Protein AF-A0A3C2E6N5-F1 (afdb_monomer_lite)

Sequence (253 aa):
MFVRVLSGGFGLIVLFFLAFVANAQETATSGSEIRTLSDLDPSANSRLISAGSSSQILDFRLPPNISAQSARLALAVRGTAASQGELSVTVNGQPAGQIIVRATENSVIDIPGDMLQSGANTVSLTANAADGDWLVDGRRSRLQVNFIRARRPATLGEVEEALAADFGAIRRVAIEDTRGPRAVEALAAQAIALRAGRVPLFTHDRSGADLYLVFESGGDLGLTGPEVVLDVTDGVGIHVRGRNATETEAAAR

Structure (mmCIF, N/CA/C/O backbone):
data_AF-A0A3C2E6N5-F1
#
_entry.id   AF-A0A3C2E6N5-F1
#
loop_
_atom_site.group_PDB
_atom_site.id
_atom_site.type_symbol
_atom_site.label_atom_id
_atom_site.label_alt_id
_atom_site.label_comp_id
_atom_site.label_asym_id
_atom_site.label_entity_id
_atom_site.label_seq_id
_atom_site.pdbx_PDB_ins_code
_atom_site.Cartn_x
_atom_site.Cartn_y
_atom_site.Cartn_z
_atom_site.occupancy
_atom_site.B_iso_or_equiv
_atom_site.auth_seq_id
_atom_site.auth_comp_id
_atom_site.auth_asym_id
_atom_site.auth_atom_id
_atom_site.pdbx_PDB_model_num
ATOM 1 N N . MET A 1 1 ? -3.883 40.649 -87.273 1.00 35.78 1 MET A N 1
ATOM 2 C CA . MET A 1 1 ? -2.816 39.744 -87.748 1.00 35.78 1 MET A CA 1
ATOM 3 C C . MET A 1 1 ? -2.142 39.163 -86.508 1.00 35.78 1 MET A C 1
ATOM 5 O O . MET A 1 1 ? -1.604 39.954 -85.753 1.00 35.78 1 MET A O 1
ATOM 9 N N . PHE A 1 2 ? -2.271 37.838 -86.304 1.00 30.31 2 PHE A N 1
ATOM 10 C CA . PHE A 1 2 ? -1.798 36.988 -85.176 1.00 30.31 2 PHE A CA 1
ATOM 11 C C . PHE A 1 2 ? -2.339 37.326 -83.762 1.00 30.31 2 PHE A C 1
ATOM 13 O O . PHE A 1 2 ? -2.546 38.489 -83.462 1.00 30.31 2 PHE A O 1
ATOM 20 N N . VAL A 1 3 ? -2.597 36.429 -82.799 1.00 28.67 3 VAL A N 1
ATOM 21 C CA . VAL A 1 3 ? -2.828 34.969 -82.667 1.00 28.67 3 VAL A CA 1
ATOM 22 C C . VAL A 1 3 ? -3.450 34.782 -81.259 1.00 28.67 3 VAL A C 1
ATOM 24 O O . VAL A 1 3 ? -3.124 35.530 -80.342 1.00 28.67 3 VAL A O 1
ATOM 27 N N . ARG A 1 4 ? -4.347 33.804 -81.072 1.00 36.31 4 ARG A N 1
ATOM 28 C CA . ARG A 1 4 ? -4.842 33.336 -79.754 1.00 36.31 4 ARG A CA 1
ATOM 29 C C . ARG A 1 4 ? -3.796 32.444 -79.078 1.00 36.31 4 ARG A C 1
ATOM 31 O O . ARG A 1 4 ? -3.412 31.500 -79.752 1.00 36.31 4 ARG A O 1
ATOM 38 N N . VAL A 1 5 ? -3.517 32.588 -77.771 1.00 32.94 5 VAL A N 1
ATOM 39 C CA . VAL A 1 5 ? -3.232 31.449 -76.857 1.00 32.94 5 VAL A CA 1
ATOM 40 C C . VAL A 1 5 ? -3.613 31.763 -75.389 1.00 32.94 5 VAL A C 1
ATOM 42 O O . VAL A 1 5 ? -3.178 32.754 -74.821 1.00 32.94 5 VAL A O 1
ATOM 45 N N . LEU A 1 6 ? -4.451 30.857 -74.867 1.00 29.50 6 LEU A N 1
ATOM 46 C CA . LEU A 1 6 ? -4.728 30.303 -73.527 1.00 29.50 6 LEU A CA 1
ATOM 47 C C . LEU A 1 6 ? -4.557 31.032 -72.170 1.00 29.50 6 LEU A C 1
ATOM 49 O O . LEU A 1 6 ? -3.585 31.694 -71.843 1.00 29.50 6 LEU A O 1
ATOM 53 N N . SER A 1 7 ? -5.549 30.658 -71.359 1.00 34.59 7 SER A N 1
ATOM 54 C CA . SER A 1 7 ? -5.839 30.716 -69.924 1.00 34.59 7 SER A CA 1
ATOM 55 C C . SER A 1 7 ? -4.856 30.062 -68.935 1.00 34.59 7 SER A C 1
ATOM 57 O O . SER A 1 7 ? -4.232 29.054 -69.255 1.00 34.59 7 SER A O 1
ATOM 59 N N . GLY A 1 8 ? -4.952 30.520 -67.676 1.00 30.41 8 GLY A N 1
ATOM 60 C CA . GLY A 1 8 ? -4.553 29.845 -66.423 1.00 30.41 8 GLY A CA 1
ATOM 61 C C . GLY A 1 8 ? -3.702 30.792 -65.563 1.00 30.41 8 GLY A C 1
ATOM 62 O O . GLY A 1 8 ? -2.619 31.153 -65.985 1.00 30.41 8 GLY A O 1
ATOM 63 N N . GLY A 1 9 ? -4.096 31.346 -64.412 1.00 35.22 9 GLY A N 1
ATOM 64 C CA . GLY A 1 9 ? -5.018 30.898 -63.373 1.00 35.22 9 GLY A CA 1
ATOM 65 C C . GLY A 1 9 ? -4.227 30.197 -62.269 1.00 35.22 9 GLY A C 1
ATOM 66 O O . GLY A 1 9 ? -4.016 29.010 -62.418 1.00 35.22 9 GLY A O 1
ATOM 67 N N . PHE A 1 10 ? -3.802 30.894 -61.205 1.00 33.59 10 PHE A N 1
ATOM 68 C CA . PHE A 1 10 ? -3.541 30.304 -59.877 1.00 33.59 10 PHE A CA 1
ATOM 69 C C . PHE A 1 10 ? -3.462 31.400 -58.799 1.00 33.59 10 PHE A C 1
ATOM 71 O O . PHE A 1 10 ? -2.611 32.286 -58.849 1.00 33.59 10 PHE A O 1
ATOM 78 N N . GLY A 1 11 ? -4.401 31.344 -57.851 1.00 30.64 11 GLY A N 1
ATOM 79 C CA . GLY A 1 11 ? -4.459 32.195 -56.667 1.00 30.64 11 GLY A CA 1
ATOM 80 C C . GLY A 1 11 ? -3.538 31.685 -55.559 1.00 30.64 11 GLY A C 1
ATOM 81 O O . GLY A 1 11 ? -3.406 30.481 -55.346 1.00 30.64 11 GLY A O 1
ATOM 82 N N . LEU A 1 12 ? -2.910 32.623 -54.858 1.00 31.78 12 LEU A N 1
ATOM 83 C CA . LEU A 1 12 ? -2.040 32.385 -53.713 1.00 31.78 12 LEU A CA 1
ATOM 84 C C . LEU A 1 12 ? -2.903 32.312 -52.438 1.00 31.78 12 LEU A C 1
ATOM 86 O O . LEU A 1 12 ? -3.408 33.334 -51.981 1.00 31.78 12 LEU A O 1
ATOM 90 N N . ILE A 1 13 ? -3.085 31.117 -51.870 1.00 35.31 13 ILE A N 1
ATOM 91 C CA . ILE A 1 13 ? -3.635 30.935 -50.517 1.00 35.31 13 ILE A CA 1
ATOM 92 C C . ILE A 1 13 ? -2.458 30.619 -49.595 1.00 35.31 13 ILE A C 1
ATOM 94 O O . ILE A 1 13 ? -1.830 29.569 -49.706 1.00 35.31 13 ILE A O 1
ATOM 98 N N . VAL A 1 14 ? -2.150 31.548 -48.693 1.00 33.97 14 VAL A N 1
ATOM 99 C CA . VAL A 1 14 ? -1.167 31.361 -47.622 1.00 33.97 14 VAL A CA 1
ATOM 100 C C . VAL A 1 14 ? -1.857 30.608 -46.484 1.00 33.97 14 VAL A C 1
ATOM 102 O O . VAL A 1 14 ? -2.731 31.160 -45.818 1.00 33.97 14 VAL A O 1
ATOM 105 N N . LEU A 1 15 ? -1.491 29.341 -46.273 1.00 34.00 15 LEU A N 1
ATOM 106 C CA . LEU A 1 15 ? -1.925 28.556 -45.115 1.00 34.00 15 LEU A CA 1
ATOM 107 C C . LEU A 1 15 ? -0.983 28.837 -43.934 1.00 34.00 15 LEU A C 1
ATOM 109 O O . LEU A 1 15 ? 0.194 28.482 -43.970 1.00 34.00 15 LEU A O 1
ATOM 113 N N . PHE A 1 16 ? -1.509 29.450 -42.875 1.00 32.19 16 PHE A N 1
ATOM 114 C CA . PHE A 1 16 ? -0.866 29.486 -41.562 1.00 32.19 16 PHE A CA 1
ATOM 115 C C . PHE A 1 16 ? -0.983 28.094 -40.922 1.00 32.19 16 PHE A C 1
ATOM 117 O O . PHE A 1 16 ? -2.070 27.684 -40.520 1.00 32.19 16 PHE A O 1
ATOM 124 N N . PHE A 1 17 ? 0.126 27.361 -40.814 1.00 32.75 17 PHE A N 1
ATOM 125 C CA . PHE A 1 17 ? 0.198 26.178 -39.957 1.00 32.75 17 PHE A CA 1
ATOM 126 C C . PHE A 1 17 ? 0.421 26.632 -38.509 1.00 32.75 17 PHE A C 1
ATOM 128 O O . PHE A 1 17 ? 1.533 26.980 -38.117 1.00 32.75 17 PHE A O 1
ATOM 135 N N . LEU A 1 18 ? -0.645 26.635 -37.706 1.00 34.75 18 LEU A N 1
ATOM 136 C CA . LEU A 1 18 ? -0.529 26.604 -36.249 1.00 34.75 18 LEU A CA 1
ATOM 137 C C . LEU A 1 18 ? -0.054 25.203 -35.853 1.00 34.75 18 LEU A C 1
ATOM 139 O O . LEU A 1 18 ? -0.804 24.232 -35.951 1.00 34.75 18 LEU A O 1
ATOM 143 N N . ALA A 1 19 ? 1.201 25.094 -35.423 1.00 37.50 19 ALA A N 1
ATOM 144 C CA . ALA A 1 19 ? 1.689 23.902 -34.752 1.00 37.50 19 ALA A CA 1
ATOM 145 C C . ALA A 1 19 ? 0.981 23.794 -33.392 1.00 37.50 19 ALA A C 1
ATOM 147 O O . ALA A 1 19 ? 1.289 24.531 -32.456 1.00 37.50 19 ALA A O 1
ATOM 148 N N . PHE A 1 20 ? 0.012 22.887 -33.285 1.00 34.12 20 PHE A N 1
ATOM 149 C CA . PHE A 1 20 ? -0.437 22.405 -31.986 1.00 34.12 20 PHE A CA 1
ATOM 150 C C . PHE A 1 20 ? 0.720 21.615 -31.371 1.00 34.12 20 PHE A C 1
ATOM 152 O O . PHE A 1 20 ? 1.031 20.512 -31.816 1.00 34.12 20 PHE A O 1
ATOM 159 N N . VAL A 1 21 ? 1.361 22.171 -30.342 1.00 40.41 21 VAL A N 1
ATOM 160 C CA . VAL A 1 21 ? 2.119 21.352 -29.394 1.00 40.41 21 VAL A CA 1
ATOM 161 C C . VAL A 1 21 ? 1.075 20.549 -28.629 1.00 40.41 21 VAL A C 1
ATOM 163 O O . VAL A 1 21 ? 0.430 21.052 -27.709 1.00 40.41 21 VAL A O 1
ATOM 166 N N . ALA A 1 22 ? 0.844 19.315 -29.069 1.00 34.44 22 ALA A N 1
ATOM 167 C CA . ALA A 1 22 ? 0.092 18.346 -28.299 1.00 34.44 22 ALA A CA 1
ATOM 168 C C . ALA A 1 22 ? 0.913 18.030 -27.041 1.00 34.44 22 ALA A C 1
ATOM 170 O O . ALA A 1 22 ? 1.813 17.195 -27.068 1.00 34.44 22 ALA A O 1
ATOM 171 N N . ASN A 1 23 ? 0.631 18.726 -25.939 1.00 37.19 23 ASN A N 1
ATOM 172 C CA . ASN A 1 23 ? 0.981 18.212 -24.623 1.00 37.19 23 ASN A CA 1
ATOM 173 C C . ASN A 1 23 ? 0.222 16.893 -24.483 1.00 37.19 23 ASN A C 1
ATOM 175 O O . ASN A 1 23 ? -1.003 16.902 -24.355 1.00 37.19 23 ASN A O 1
ATOM 179 N N . ALA A 1 24 ? 0.926 15.766 -24.572 1.00 43.41 24 ALA A N 1
ATOM 180 C CA . ALA A 1 24 ? 0.372 14.483 -24.183 1.00 43.41 24 ALA A CA 1
ATOM 181 C C . ALA A 1 24 ? 0.005 14.598 -22.699 1.00 43.41 24 ALA A C 1
ATOM 183 O O . ALA A 1 24 ? 0.869 14.512 -21.830 1.00 43.41 24 ALA A O 1
ATOM 184 N N . GLN A 1 25 ? -1.264 14.890 -22.404 1.00 40.88 25 GLN A N 1
ATOM 185 C CA . GLN A 1 25 ? -1.783 14.771 -21.051 1.00 40.88 25 GLN A CA 1
ATOM 186 C C . GLN A 1 25 ? -1.639 13.306 -20.672 1.00 40.88 25 GLN A C 1
ATOM 188 O O . GLN A 1 25 ? -2.362 12.442 -21.175 1.00 40.88 25 GLN A O 1
ATOM 193 N N . GLU A 1 26 ? -0.665 13.037 -19.813 1.00 54.91 26 GLU A N 1
ATOM 194 C CA . GLU A 1 26 ? -0.528 11.765 -19.138 1.00 54.91 26 GLU A CA 1
ATOM 195 C C . GLU A 1 26 ? -1.888 11.417 -18.527 1.00 54.91 26 GLU A C 1
ATOM 197 O O . GLU A 1 26 ? -2.430 12.149 -17.696 1.00 54.91 26 GLU A O 1
ATOM 202 N N . THR A 1 27 ? -2.524 10.373 -19.058 1.00 58.81 27 THR A N 1
ATOM 203 C CA . THR A 1 27 ? -3.906 10.061 -18.704 1.00 58.81 27 THR A CA 1
ATOM 204 C C . THR A 1 27 ? -3.902 9.470 -17.305 1.00 58.81 27 THR A C 1
ATOM 206 O O . THR A 1 27 ? -3.523 8.316 -17.096 1.00 58.81 27 THR A O 1
ATOM 209 N N . ALA A 1 28 ? -4.286 10.292 -16.332 1.00 74.81 28 ALA A N 1
ATOM 210 C CA . ALA A 1 28 ? -4.375 9.888 -14.944 1.00 74.81 28 ALA A CA 1
ATOM 211 C C . ALA A 1 28 ? -5.274 8.646 -14.827 1.00 74.81 28 ALA A C 1
ATOM 213 O O . ALA A 1 28 ? -6.441 8.667 -15.221 1.00 74.81 28 ALA A O 1
ATOM 214 N N . THR A 1 29 ? -4.717 7.544 -14.325 1.00 84.12 29 THR A N 1
ATOM 215 C CA . THR A 1 29 ? -5.422 6.256 -14.254 1.00 84.12 29 THR A CA 1
ATOM 216 C C . THR A 1 29 ? -5.869 6.000 -12.822 1.00 84.12 29 THR A C 1
ATOM 218 O O . THR A 1 29 ? -5.040 5.958 -11.913 1.00 84.12 29 THR A O 1
ATOM 221 N N . SER A 1 30 ? -7.171 5.827 -12.600 1.00 91.81 30 SER A N 1
ATOM 222 C CA . SER A 1 30 ? -7.712 5.463 -11.287 1.00 91.81 30 SER A CA 1
ATOM 223 C C . SER A 1 30 ? -7.497 3.979 -10.988 1.00 91.81 30 SER A C 1
ATOM 225 O O . SER A 1 30 ? -7.723 3.135 -11.854 1.00 91.81 30 SER A O 1
ATOM 227 N N . GLY A 1 31 ? -7.136 3.656 -9.750 1.00 92.44 31 GLY A N 1
ATOM 228 C CA . GLY A 1 31 ? -6.981 2.296 -9.247 1.00 92.44 31 GLY A CA 1
ATOM 229 C C . GLY A 1 31 ? -7.654 2.107 -7.889 1.00 92.44 31 GLY A C 1
ATOM 230 O O . GLY A 1 31 ? -7.862 3.059 -7.136 1.00 92.44 31 GLY A O 1
ATOM 231 N N . SER A 1 32 ? -8.000 0.858 -7.583 1.00 96.06 32 SER A N 1
ATOM 232 C CA . SER A 1 32 ? -8.513 0.445 -6.278 1.00 96.06 32 SER A CA 1
ATOM 233 C C . SER A 1 32 ? -7.909 -0.900 -5.910 1.00 96.06 32 SER A C 1
ATOM 235 O O . SER A 1 32 ? -7.987 -1.857 -6.683 1.00 96.06 32 SER A O 1
ATOM 237 N N . GLU A 1 33 ? -7.292 -0.976 -4.738 1.00 96.06 33 GLU A N 1
ATOM 238 C CA . GLU A 1 33 ? -6.624 -2.181 -4.265 1.00 96.06 33 GLU A CA 1
ATOM 239 C C . GLU A 1 33 ? -7.055 -2.534 -2.848 1.00 96.06 33 GLU A C 1
ATOM 241 O O . GLU A 1 33 ? -7.195 -1.659 -1.999 1.00 96.06 33 GLU A O 1
ATOM 246 N N . ILE A 1 34 ? -7.242 -3.831 -2.594 1.00 97.12 34 ILE A N 1
ATOM 247 C CA . ILE A 1 34 ? -7.663 -4.373 -1.300 1.00 97.12 34 ILE A CA 1
ATOM 248 C C . ILE A 1 34 ? -6.587 -5.329 -0.786 1.00 97.12 34 ILE A C 1
ATOM 250 O O . ILE A 1 34 ? -6.073 -6.169 -1.535 1.00 97.12 34 ILE A O 1
ATOM 254 N N . ARG A 1 35 ? -6.262 -5.216 0.501 1.00 95.38 35 ARG A N 1
ATOM 255 C CA . ARG A 1 35 ? -5.324 -6.088 1.218 1.00 95.38 35 ARG A CA 1
ATOM 256 C C . ARG A 1 35 ? -5.887 -6.474 2.573 1.00 95.38 35 ARG A C 1
ATOM 258 O O . ARG A 1 35 ? -6.598 -5.678 3.188 1.00 95.38 35 ARG A O 1
ATOM 265 N N . THR A 1 36 ? -5.583 -7.684 3.037 1.00 95.62 36 THR A N 1
ATOM 266 C CA . THR A 1 36 ? -5.813 -8.010 4.449 1.00 95.62 36 THR A CA 1
ATOM 267 C C . THR A 1 36 ? -4.725 -7.368 5.301 1.00 95.62 36 THR A C 1
ATOM 269 O O . THR A 1 36 ? -3.625 -7.110 4.813 1.00 95.62 36 THR A O 1
ATOM 272 N N . LEU A 1 37 ? -5.018 -7.103 6.574 1.00 95.00 37 LEU A N 1
ATOM 273 C CA . LEU A 1 37 ? -4.008 -6.549 7.482 1.00 95.00 37 LEU A CA 1
ATOM 274 C C . LEU A 1 37 ? -2.874 -7.560 7.704 1.00 95.00 37 LEU A C 1
ATOM 276 O O . LEU A 1 37 ? -1.721 -7.159 7.770 1.00 95.00 37 LEU A O 1
ATOM 280 N N . SER A 1 38 ? -3.182 -8.862 7.716 1.00 93.12 38 SER A N 1
ATOM 281 C CA . SER A 1 38 ? -2.171 -9.924 7.812 1.00 93.12 38 SER A CA 1
ATOM 282 C C . SER A 1 38 ? -1.241 -10.032 6.598 1.00 93.12 38 SER A C 1
ATOM 284 O O . SER A 1 38 ? -0.135 -10.543 6.743 1.00 93.12 38 SER A O 1
ATOM 286 N N . ASP A 1 39 ? -1.674 -9.589 5.409 1.00 91.44 39 ASP A N 1
ATOM 287 C CA . ASP A 1 39 ? -0.808 -9.567 4.217 1.00 91.44 39 ASP A CA 1
ATOM 288 C C . ASP A 1 39 ? 0.186 -8.401 4.256 1.00 91.44 39 ASP A C 1
ATOM 290 O O . ASP A 1 39 ? 1.262 -8.495 3.672 1.00 91.44 39 ASP A O 1
ATOM 294 N N . LEU A 1 40 ? -0.202 -7.294 4.898 1.00 91.62 40 LEU A N 1
ATOM 295 C CA . LEU A 1 40 ? 0.619 -6.090 5.049 1.00 91.62 40 LEU A CA 1
ATOM 296 C C . LEU A 1 40 ? 1.605 -6.242 6.209 1.00 91.62 40 LEU A C 1
ATOM 298 O O . LEU A 1 40 ? 2.774 -5.893 6.093 1.00 91.62 40 LEU A O 1
ATOM 302 N N . ASP A 1 41 ? 1.136 -6.822 7.311 1.00 87.88 41 ASP A N 1
ATOM 303 C CA . ASP A 1 41 ? 1.933 -7.125 8.488 1.00 87.88 41 ASP A CA 1
ATOM 304 C C . ASP A 1 41 ? 1.533 -8.512 9.022 1.00 87.88 41 ASP A C 1
ATOM 306 O O . ASP A 1 41 ? 0.484 -8.660 9.657 1.00 87.88 41 ASP A O 1
ATOM 310 N N . PRO A 1 42 ? 2.360 -9.556 8.822 1.00 79.38 42 PRO A N 1
ATOM 311 C CA . PRO A 1 42 ? 2.084 -10.889 9.353 1.00 79.38 42 PRO A CA 1
ATOM 312 C C . PRO A 1 42 ? 1.924 -10.926 10.881 1.00 79.38 42 PRO A C 1
ATOM 314 O O . PRO A 1 42 ? 1.280 -11.836 11.413 1.00 79.38 42 PRO A O 1
ATOM 317 N N . SER A 1 43 ? 2.477 -9.950 11.611 1.00 82.06 43 SER A N 1
ATOM 318 C CA . SER A 1 43 ? 2.285 -9.829 13.059 1.00 82.06 43 SER A CA 1
ATOM 319 C C . SER A 1 43 ? 0.877 -9.338 13.429 1.00 82.06 43 SER A C 1
ATOM 321 O O . SER A 1 43 ? 0.398 -9.606 14.533 1.00 82.06 43 SER A O 1
ATOM 323 N N . ALA A 1 44 ? 0.147 -8.734 12.486 1.00 80.44 44 ALA A N 1
ATOM 324 C CA . ALA A 1 44 ? -1.217 -8.247 12.669 1.00 80.44 44 ALA A CA 1
ATOM 325 C C . ALA A 1 44 ? -2.293 -9.350 12.641 1.00 80.44 44 ALA A C 1
ATOM 327 O O . ALA A 1 44 ? -3.478 -9.042 12.745 1.00 80.44 44 ALA A O 1
ATOM 328 N N . ASN A 1 45 ? -1.928 -10.637 12.546 1.00 87.00 45 ASN A N 1
ATOM 329 C CA . ASN A 1 45 ? -2.876 -11.765 12.561 1.00 87.00 45 ASN A CA 1
ATOM 330 C C . ASN A 1 45 ? -3.914 -11.679 13.694 1.00 87.00 45 ASN A C 1
ATOM 332 O O . ASN A 1 45 ? -5.089 -11.980 13.490 1.00 87.00 45 ASN A O 1
ATOM 336 N N . SER A 1 46 ? -3.476 -11.273 14.885 1.00 88.44 46 SER A N 1
ATOM 337 C CA . SER A 1 46 ? -4.336 -11.028 16.039 1.00 88.44 46 SER A CA 1
ATOM 338 C C . SER A 1 46 ? -3.707 -9.939 16.894 1.00 88.44 46 SER A C 1
ATOM 340 O O . SER A 1 46 ? -2.659 -10.172 17.495 1.00 88.44 46 SER A O 1
ATOM 342 N N . ARG A 1 47 ? -4.351 -8.775 16.990 1.00 90.94 47 ARG A N 1
ATOM 343 C CA . ARG A 1 47 ? -3.821 -7.629 17.735 1.00 90.94 47 ARG A CA 1
ATOM 344 C C . ARG A 1 47 ? -4.737 -7.229 18.880 1.00 90.94 47 ARG A C 1
ATOM 346 O O . ARG A 1 47 ? -5.908 -6.947 18.656 1.00 90.94 47 ARG A O 1
ATOM 353 N N . LEU A 1 48 ? -4.200 -7.209 20.098 1.00 91.69 48 LEU A N 1
ATOM 354 C CA . LEU A 1 48 ? -4.905 -6.701 21.272 1.00 91.69 48 LEU A CA 1
ATOM 355 C C . LEU A 1 48 ? -4.783 -5.173 21.327 1.00 91.69 48 LEU A C 1
ATOM 357 O O . LEU A 1 48 ? -3.694 -4.617 21.164 1.00 91.69 48 LEU A O 1
ATOM 361 N N . ILE A 1 49 ? -5.903 -4.512 21.575 1.00 91.94 49 ILE A N 1
ATOM 362 C CA . ILE A 1 49 ? -6.007 -3.094 21.891 1.00 91.94 49 ILE A CA 1
ATOM 363 C C . ILE A 1 49 ? -6.485 -3.029 23.332 1.00 91.94 49 ILE A C 1
ATOM 365 O O . ILE A 1 49 ? -7.634 -3.367 23.626 1.00 91.94 49 ILE A O 1
ATOM 369 N N . SER A 1 50 ? -5.583 -2.640 24.224 1.00 92.44 50 SER A N 1
ATOM 370 C CA . SER A 1 50 ? -5.909 -2.501 25.636 1.00 92.44 50 SER A CA 1
ATOM 371 C C . SER A 1 50 ? -6.749 -1.252 25.880 1.00 92.44 50 SER A C 1
ATOM 373 O O . SER A 1 50 ? -6.515 -0.204 25.272 1.00 92.44 50 SER A O 1
ATOM 375 N N . ALA A 1 51 ? -7.707 -1.364 26.792 1.00 90.94 51 ALA A N 1
ATOM 376 C CA . ALA A 1 51 ? -8.573 -0.272 27.210 1.00 90.94 51 ALA A CA 1
ATOM 377 C C . ALA A 1 51 ? -7.758 0.982 27.584 1.00 90.94 51 ALA A C 1
ATOM 379 O O . ALA A 1 51 ? -6.786 0.913 28.341 1.00 90.94 51 ALA A O 1
ATOM 380 N N . GLY A 1 52 ? -8.133 2.139 27.033 1.00 89.25 52 GLY A N 1
ATOM 381 C CA . GLY A 1 52 ? -7.464 3.417 27.297 1.00 89.25 52 GLY A CA 1
ATOM 382 C C . GLY A 1 52 ? -6.061 3.555 26.695 1.00 89.25 52 GLY A C 1
ATOM 383 O O . GLY A 1 52 ? -5.386 4.546 26.965 1.00 89.25 52 GLY A O 1
ATOM 384 N N . SER A 1 53 ? -5.612 2.590 25.887 1.00 90.81 53 SER A N 1
ATOM 385 C CA . SER A 1 53 ? -4.290 2.594 25.256 1.00 90.81 53 SER A CA 1
ATOM 386 C C . SER A 1 53 ? -4.397 2.677 23.735 1.00 90.81 53 SER A C 1
ATOM 388 O O . SER A 1 53 ? -5.318 2.130 23.128 1.00 90.81 53 SER A O 1
ATOM 390 N N . SER A 1 54 ? -3.424 3.348 23.117 1.00 91.06 54 SER A N 1
ATOM 391 C CA . SER A 1 54 ? -3.263 3.378 21.661 1.00 91.06 54 SER A CA 1
ATOM 392 C C . SER A 1 54 ? -2.396 2.208 21.200 1.00 91.06 54 SER A C 1
ATOM 394 O O . SER A 1 54 ? -1.358 1.923 21.799 1.00 91.06 54 SER A O 1
ATOM 396 N N . SER A 1 55 ? -2.810 1.543 20.124 1.00 92.62 55 SER A N 1
ATOM 397 C CA . SER A 1 55 ? -2.058 0.477 19.464 1.00 92.62 55 SER A CA 1
ATOM 398 C C . SER A 1 55 ? -2.005 0.753 17.966 1.00 92.62 55 SER A C 1
ATOM 400 O O . SER A 1 55 ? -3.039 0.856 17.308 1.00 92.62 55 SER A O 1
ATOM 402 N N . GLN A 1 56 ? -0.798 0.860 17.413 1.00 92.38 56 GLN A N 1
ATOM 403 C CA . GLN A 1 56 ? -0.582 0.913 15.966 1.00 92.38 56 GLN A CA 1
ATOM 404 C C . GLN A 1 56 ? -0.979 -0.423 15.363 1.00 92.38 56 GLN A C 1
ATOM 406 O O . GLN A 1 56 ? -0.386 -1.421 15.718 1.00 92.38 56 GLN A O 1
ATOM 411 N N . ILE A 1 57 ? -1.969 -0.491 14.488 1.00 92.38 57 ILE A N 1
ATOM 412 C CA . ILE A 1 57 ? -2.469 -1.776 13.979 1.00 92.38 57 ILE A CA 1
ATOM 413 C C . ILE A 1 57 ? -1.959 -2.135 12.593 1.00 92.38 57 ILE A C 1
ATOM 415 O O . ILE A 1 57 ? -2.117 -3.281 12.176 1.00 92.38 57 ILE A O 1
ATOM 419 N N . LEU A 1 58 ? -1.423 -1.156 11.872 1.00 93.31 58 LEU A N 1
ATOM 420 C CA . LEU A 1 58 ? -1.063 -1.319 10.481 1.00 93.31 58 LEU A CA 1
ATOM 421 C C . LEU A 1 58 ? -0.034 -0.275 10.064 1.00 93.31 58 LEU A C 1
ATOM 423 O O . LEU A 1 58 ? -0.243 0.916 10.298 1.00 93.31 58 LEU A O 1
ATOM 427 N N . ASP A 1 59 ? 0.980 -0.742 9.345 1.00 94.50 59 ASP A N 1
ATOM 428 C CA . ASP A 1 59 ? 1.870 0.080 8.536 1.00 94.50 59 ASP A CA 1
ATOM 429 C C . ASP A 1 59 ? 1.699 -0.304 7.070 1.00 94.50 59 ASP A C 1
ATOM 431 O O . ASP A 1 59 ? 1.506 -1.476 6.743 1.00 94.50 59 ASP A O 1
ATOM 435 N N . PHE A 1 60 ? 1.738 0.682 6.181 1.00 95.75 60 PHE A N 1
ATOM 436 C CA . PHE A 1 60 ? 1.707 0.437 4.743 1.00 95.75 60 PHE A CA 1
ATOM 437 C C . PHE A 1 60 ? 2.377 1.567 3.971 1.00 95.75 60 PHE A C 1
ATOM 439 O O . PHE A 1 60 ? 2.518 2.687 4.465 1.00 95.75 60 PHE A O 1
ATOM 446 N N . ARG A 1 61 ? 2.785 1.294 2.734 1.00 95.88 61 ARG A N 1
ATOM 447 C CA . ARG A 1 61 ? 3.475 2.257 1.874 1.00 95.88 61 ARG A CA 1
ATOM 448 C C . ARG A 1 61 ? 2.693 2.553 0.602 1.00 95.88 61 ARG A C 1
ATOM 450 O O . ARG A 1 61 ? 2.212 1.640 -0.073 1.00 95.88 61 ARG A O 1
ATOM 457 N N . LEU A 1 62 ? 2.619 3.836 0.258 1.00 96.31 62 LEU A N 1
ATOM 458 C CA . LEU A 1 62 ? 2.107 4.336 -1.017 1.00 96.31 62 LEU A CA 1
ATOM 459 C C . LEU A 1 62 ? 3.269 4.904 -1.839 1.00 96.31 62 LEU A C 1
ATOM 461 O O . LEU A 1 62 ? 4.121 5.589 -1.278 1.00 96.31 62 LEU A O 1
ATOM 465 N N . PRO A 1 63 ? 3.340 4.665 -3.152 1.00 95.19 63 PRO A N 1
ATOM 466 C CA . PRO A 1 63 ? 4.433 5.181 -3.955 1.00 95.19 63 PRO A CA 1
ATOM 467 C C . PRO A 1 63 ? 4.253 6.670 -4.290 1.00 95.19 63 PRO A C 1
ATOM 469 O O . PRO A 1 63 ? 3.129 7.178 -4.305 1.00 95.19 63 PRO A O 1
ATOM 472 N N . PRO A 1 64 ? 5.341 7.393 -4.599 1.00 92.12 64 PRO A N 1
ATOM 473 C CA . PRO A 1 64 ? 5.310 8.841 -4.836 1.00 92.12 64 P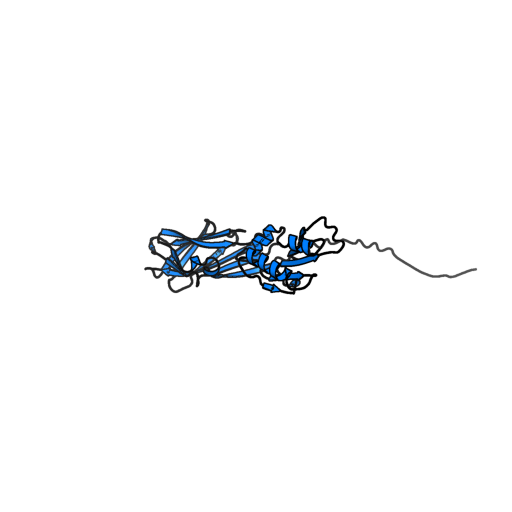RO A CA 1
ATOM 474 C C . PRO A 1 64 ? 4.610 9.247 -6.141 1.00 92.12 64 PRO A C 1
ATOM 476 O O . PRO A 1 64 ? 4.339 10.424 -6.370 1.00 92.12 64 PRO A O 1
ATOM 479 N N . ASN A 1 65 ? 4.325 8.287 -7.020 1.00 91.12 65 ASN A N 1
ATOM 480 C CA . ASN A 1 65 ? 3.709 8.525 -8.320 1.00 91.12 65 ASN A CA 1
ATOM 481 C C . ASN A 1 65 ? 2.179 8.327 -8.325 1.00 91.12 65 ASN A C 1
ATOM 483 O O . ASN A 1 65 ? 1.538 8.456 -9.374 1.00 91.12 65 ASN A O 1
ATOM 487 N N . ILE A 1 66 ? 1.582 8.030 -7.165 1.00 93.31 66 ILE A N 1
ATOM 488 C CA . ILE A 1 66 ? 0.128 7.991 -6.987 1.00 93.31 66 ILE A CA 1
ATOM 489 C C . ILE A 1 66 ? -0.341 9.085 -6.026 1.00 93.31 66 ILE A C 1
ATOM 491 O O . ILE A 1 66 ? 0.369 9.488 -5.110 1.00 93.31 66 ILE A O 1
ATOM 495 N N . SER A 1 67 ? -1.582 9.517 -6.216 1.00 94.25 67 SER A N 1
ATOM 496 C CA . SER A 1 67 ? -2.328 10.372 -5.302 1.00 94.25 67 SER A CA 1
ATOM 497 C C . SER A 1 67 ? -3.480 9.567 -4.708 1.00 94.25 67 SER A C 1
ATOM 499 O O . SER A 1 67 ? -4.381 9.126 -5.432 1.00 94.25 67 SER A O 1
ATOM 501 N N . ALA A 1 68 ? -3.447 9.348 -3.395 1.00 96.19 68 ALA A N 1
ATOM 502 C CA . ALA A 1 68 ? -4.526 8.672 -2.690 1.00 96.19 68 ALA A CA 1
ATOM 503 C C . ALA A 1 68 ? -5.799 9.530 -2.710 1.00 96.19 68 ALA A C 1
ATOM 505 O O . ALA A 1 68 ? -5.756 10.731 -2.466 1.00 96.19 68 ALA A O 1
ATOM 506 N N . GLN A 1 69 ? -6.933 8.909 -3.019 1.00 96.56 69 GLN A N 1
ATOM 507 C CA . GLN A 1 69 ? -8.240 9.572 -3.062 1.00 96.56 69 GLN A CA 1
ATOM 508 C C . GLN A 1 69 ? -9.047 9.276 -1.800 1.00 96.56 69 GLN A C 1
ATOM 510 O O . GLN A 1 69 ? -9.722 10.147 -1.259 1.00 96.56 69 GLN A O 1
ATOM 515 N N . SER A 1 70 ? -8.970 8.035 -1.329 1.00 96.88 70 SER A N 1
ATOM 516 C CA . SER A 1 70 ? -9.585 7.588 -0.084 1.00 96.88 70 SER A CA 1
ATOM 517 C C . SER A 1 70 ? -9.037 6.224 0.306 1.00 96.88 70 SER A C 1
ATOM 519 O O . SER A 1 70 ? -8.544 5.471 -0.539 1.00 96.88 70 SER A O 1
ATOM 521 N N . ALA A 1 71 ? -9.177 5.873 1.577 1.00 97.69 71 ALA A N 1
ATOM 522 C CA . ALA A 1 71 ? -9.063 4.496 2.019 1.00 97.69 71 ALA A CA 1
ATOM 523 C C . ALA A 1 71 ? -10.301 4.076 2.807 1.00 97.69 71 ALA A C 1
ATOM 525 O O . ALA A 1 71 ? -10.989 4.896 3.401 1.00 97.69 71 ALA A O 1
ATOM 526 N N . ARG A 1 72 ? -10.590 2.781 2.807 1.00 97.25 72 ARG A N 1
ATOM 527 C CA . ARG A 1 72 ? -11.657 2.179 3.597 1.00 97.25 72 ARG A CA 1
ATOM 528 C C . ARG A 1 72 ? -11.063 1.070 4.439 1.00 97.25 72 ARG A C 1
ATOM 530 O O . ARG A 1 72 ? -10.542 0.090 3.904 1.00 97.25 72 ARG A O 1
ATOM 537 N N . LEU A 1 73 ? -11.154 1.228 5.751 1.00 95.69 73 LEU A N 1
ATOM 538 C CA . LEU A 1 73 ? -10.671 0.258 6.720 1.00 95.69 73 LEU A CA 1
ATOM 539 C C . LEU A 1 73 ? -11.867 -0.515 7.278 1.00 95.69 73 LEU A C 1
ATOM 541 O O . LEU A 1 73 ? -12.717 0.045 7.964 1.00 95.69 73 LEU A O 1
ATOM 545 N N . ALA A 1 74 ? -11.930 -1.806 6.964 1.00 94.69 74 ALA A N 1
ATOM 546 C CA . ALA A 1 74 ? -12.915 -2.731 7.504 1.00 94.69 74 ALA A CA 1
ATOM 547 C C . ALA A 1 74 ? -12.249 -3.599 8.573 1.00 94.69 74 ALA A C 1
ATOM 549 O O . ALA A 1 74 ? -11.351 -4.384 8.267 1.00 94.69 74 ALA A O 1
ATOM 550 N N . LEU A 1 75 ? -12.691 -3.472 9.818 1.00 93.25 75 LEU A N 1
ATOM 551 C CA . LEU A 1 75 ? -12.122 -4.147 10.974 1.00 93.25 75 LEU A CA 1
ATOM 552 C C . LEU A 1 75 ? -13.027 -5.284 11.432 1.00 93.25 75 LEU A C 1
ATOM 554 O O . LEU A 1 75 ? -14.206 -5.082 11.719 1.00 93.25 75 LEU A O 1
ATOM 558 N N . ALA A 1 76 ? -12.447 -6.472 11.545 1.00 92.69 76 ALA A N 1
ATOM 559 C CA . ALA A 1 76 ? -13.046 -7.590 12.249 1.00 92.69 76 ALA A CA 1
ATOM 560 C C . ALA A 1 76 ? -12.526 -7.570 13.686 1.00 92.69 76 ALA A C 1
ATOM 562 O O . ALA A 1 76 ? -11.365 -7.905 13.934 1.00 92.69 76 ALA A O 1
ATOM 563 N N . VAL A 1 77 ? -13.370 -7.154 14.626 1.00 91.00 77 VAL A N 1
ATOM 564 C CA . VAL A 1 77 ? -12.985 -7.036 16.033 1.00 91.00 77 VAL A CA 1
ATOM 565 C C . VAL A 1 77 ? -13.908 -7.828 16.937 1.00 91.00 77 VAL A C 1
ATOM 567 O O . VAL A 1 77 ? -15.080 -8.039 16.637 1.00 91.00 77 VAL A O 1
ATOM 570 N N . ARG A 1 78 ? -13.365 -8.250 18.072 1.00 89.62 78 ARG A N 1
ATOM 571 C CA . ARG A 1 78 ? -14.097 -8.935 19.135 1.00 89.62 78 ARG A CA 1
ATOM 572 C C . ARG A 1 78 ? -13.700 -8.334 20.476 1.00 89.62 78 ARG A C 1
ATOM 574 O O . ARG A 1 78 ? -12.510 -8.253 20.777 1.00 89.62 78 ARG A O 1
ATOM 581 N N . GLY A 1 79 ? -14.685 -7.896 21.253 1.00 86.12 79 GLY A N 1
ATOM 582 C CA . GLY A 1 79 ? -14.452 -7.454 22.623 1.00 86.12 79 GLY A CA 1
ATOM 583 C C . GLY A 1 79 ? -14.178 -8.659 23.517 1.00 86.12 79 GLY A C 1
ATOM 584 O O . GLY A 1 79 ? -14.728 -9.741 23.298 1.00 86.12 79 GLY A O 1
ATOM 585 N N . THR A 1 80 ? -13.305 -8.497 24.509 1.00 82.75 80 THR A N 1
ATOM 586 C CA . THR A 1 80 ? -13.026 -9.559 25.492 1.00 82.75 80 THR A CA 1
ATOM 587 C C . THR A 1 80 ? -14.157 -9.701 26.511 1.00 82.75 80 THR A C 1
ATOM 589 O O . THR A 1 80 ? -14.437 -10.809 26.965 1.00 82.75 80 THR A O 1
ATOM 592 N N . ALA A 1 81 ? -14.828 -8.591 26.830 1.00 78.31 81 ALA A N 1
ATOM 593 C CA . ALA A 1 81 ? -15.960 -8.530 27.755 1.00 78.31 81 ALA A CA 1
ATOM 594 C C . ALA A 1 81 ? -17.176 -7.773 27.187 1.00 78.31 81 ALA A C 1
ATOM 596 O O . ALA A 1 81 ? -18.307 -8.051 27.583 1.00 78.31 81 ALA A O 1
ATOM 597 N N . ALA A 1 82 ? -16.961 -6.839 26.255 1.00 79.62 82 ALA A N 1
ATOM 598 C CA . ALA A 1 82 ? -18.015 -6.020 25.665 1.00 79.62 82 ALA A CA 1
ATOM 599 C C . ALA A 1 82 ? -18.501 -6.575 24.314 1.00 79.62 82 ALA A C 1
ATOM 601 O O . ALA A 1 82 ? -17.719 -7.053 23.492 1.00 79.62 82 ALA A O 1
ATOM 602 N N . SER A 1 83 ? -19.809 -6.485 24.061 1.00 81.75 83 SER A N 1
ATOM 603 C CA . SER A 1 83 ? -20.416 -6.836 22.767 1.00 81.75 83 SER A CA 1
ATOM 604 C C . SER A 1 83 ? -20.436 -5.665 21.775 1.00 81.75 83 SER A C 1
ATOM 606 O O . SER A 1 83 ? -20.558 -5.883 20.565 1.00 81.75 83 SER A O 1
ATOM 608 N N . GLN A 1 84 ? -20.285 -4.439 22.279 1.00 88.00 84 GLN A N 1
ATOM 609 C CA . GLN A 1 84 ? -20.188 -3.196 21.521 1.00 88.00 84 GLN A CA 1
ATOM 610 C C . GLN A 1 84 ? -19.237 -2.228 22.238 1.00 88.00 84 GLN A C 1
ATOM 612 O O . GLN A 1 84 ? -19.157 -2.259 23.462 1.00 88.00 84 GLN A O 1
ATOM 617 N N . GLY A 1 85 ? -18.552 -1.372 21.486 1.00 87.94 85 GLY A N 1
ATOM 618 C CA . GLY A 1 85 ? -17.733 -0.285 22.021 1.00 87.94 85 GLY A CA 1
ATOM 619 C C . GLY A 1 85 ? -17.388 0.739 20.949 1.00 87.94 85 GLY A C 1
ATOM 620 O O . GLY A 1 85 ? -17.935 0.703 19.845 1.00 87.94 85 GLY A O 1
ATOM 621 N N . GLU A 1 86 ? -16.468 1.633 21.266 1.00 91.31 86 GLU A N 1
ATOM 622 C CA . GLU A 1 86 ? -15.973 2.678 20.388 1.00 91.31 86 GLU A CA 1
ATOM 623 C C . GLU A 1 86 ? -14.446 2.623 20.293 1.00 91.31 86 GLU A C 1
ATOM 625 O O . GLU A 1 86 ? -13.725 2.614 21.296 1.00 91.31 86 GLU A O 1
ATOM 630 N N . LEU A 1 87 ? -13.945 2.609 19.058 1.00 91.94 87 LEU A N 1
ATOM 631 C CA . LEU A 1 87 ? -12.525 2.767 18.772 1.00 91.94 87 LEU A CA 1
ATOM 632 C C . LEU A 1 87 ? -12.303 4.114 18.092 1.00 91.94 87 LEU A C 1
ATOM 634 O O . LEU A 1 87 ? -12.954 4.443 17.101 1.00 91.94 87 LEU A O 1
ATOM 638 N N . SER A 1 88 ? -11.349 4.884 18.601 1.00 94.69 88 SER A N 1
ATOM 639 C CA . SER A 1 88 ? -10.849 6.068 17.904 1.00 94.69 88 SER A CA 1
ATOM 640 C C . SER A 1 88 ? -9.750 5.652 16.936 1.00 94.69 88 SER A C 1
ATOM 642 O O . SER A 1 88 ? -8.857 4.888 17.306 1.00 94.69 88 SER A O 1
ATOM 644 N N . VAL A 1 89 ? -9.810 6.153 15.706 1.00 95.44 89 VAL A N 1
ATOM 645 C CA . VAL A 1 89 ? -8.862 5.836 14.636 1.00 95.44 89 VAL A CA 1
ATOM 646 C C . VAL A 1 89 ? -7.982 7.046 14.380 1.00 95.44 89 VAL A C 1
ATOM 648 O O . VAL A 1 89 ? -8.481 8.154 14.164 1.00 95.44 89 VAL A O 1
ATOM 651 N N . THR A 1 90 ? -6.671 6.835 14.367 1.00 96.88 90 THR A N 1
ATOM 652 C CA . THR A 1 90 ? -5.706 7.838 13.919 1.00 96.88 90 THR A CA 1
ATOM 653 C C . THR A 1 90 ? -4.908 7.317 12.734 1.00 96.88 90 THR A C 1
ATOM 655 O O . THR A 1 90 ? -4.584 6.131 12.651 1.00 96.88 90 THR A O 1
ATOM 658 N N . VAL A 1 91 ? -4.602 8.213 11.802 1.00 97.19 91 VAL A N 1
ATOM 659 C CA . VAL A 1 91 ? -3.799 7.943 10.608 1.00 97.19 91 VAL A CA 1
ATOM 660 C C . VAL A 1 91 ? -2.658 8.943 10.603 1.00 97.19 91 VAL A C 1
ATOM 662 O O . VAL A 1 91 ? -2.898 10.144 10.708 1.00 97.19 91 VAL A O 1
ATOM 665 N N . ASN A 1 92 ? -1.417 8.462 10.550 1.00 96.75 92 ASN A N 1
ATOM 666 C CA . ASN A 1 92 ? -0.220 9.308 10.615 1.00 96.75 92 ASN A CA 1
ATOM 667 C C . ASN A 1 92 ? -0.225 10.256 11.836 1.00 96.75 92 ASN A C 1
ATOM 669 O O . ASN A 1 92 ? 0.197 11.409 11.767 1.00 96.75 92 ASN A O 1
ATOM 673 N N . GLY A 1 93 ? -0.767 9.779 12.963 1.00 94.38 93 GLY A N 1
ATOM 674 C CA . GLY A 1 93 ? -0.928 10.551 14.199 1.00 94.38 93 GLY A CA 1
ATOM 675 C C . GLY A 1 93 ? -2.082 11.564 14.204 1.00 94.38 93 GLY A C 1
ATOM 676 O O . GLY A 1 93 ? -2.337 12.162 15.247 1.00 94.38 93 GLY A O 1
ATOM 677 N N . GLN A 1 94 ? -2.807 11.740 13.095 1.00 95.50 94 GLN A N 1
ATOM 678 C CA . GLN A 1 94 ? -3.958 12.642 12.998 1.00 95.50 94 GLN A CA 1
ATOM 679 C C . GLN A 1 94 ? -5.282 11.898 13.241 1.00 95.50 94 GLN A C 1
ATOM 681 O O . GLN A 1 94 ? -5.423 10.761 12.785 1.00 95.50 94 GLN A O 1
ATOM 686 N N . PRO A 1 95 ? -6.273 12.496 13.929 1.00 94.88 95 PRO A N 1
ATOM 687 C CA . PRO A 1 95 ? -7.586 11.879 14.124 1.00 94.88 95 PRO A CA 1
ATOM 688 C C . PRO A 1 95 ? -8.323 11.686 12.795 1.00 94.88 95 PRO A C 1
ATOM 690 O O . PRO A 1 95 ? -8.620 12.659 12.110 1.00 94.88 95 PRO A O 1
ATOM 693 N N . ALA A 1 96 ? -8.631 10.436 12.443 1.00 92.88 96 ALA A N 1
ATOM 694 C CA . ALA A 1 96 ? -9.402 10.099 11.242 1.00 92.88 96 ALA A CA 1
ATOM 695 C C . ALA A 1 96 ? -10.900 9.966 11.536 1.00 92.88 96 ALA A C 1
ATOM 697 O O . ALA A 1 96 ? -11.733 10.187 10.662 1.00 92.88 96 ALA A O 1
ATOM 698 N N . GLY A 1 97 ? -11.247 9.623 12.777 1.00 92.31 97 GLY A N 1
ATOM 699 C CA . GLY A 1 97 ? -12.625 9.533 13.236 1.00 92.31 97 GLY A CA 1
ATOM 700 C C . GLY A 1 97 ? -12.799 8.497 14.336 1.00 92.31 97 GLY A C 1
ATOM 701 O O . GLY A 1 97 ? -11.832 7.994 14.911 1.00 92.31 97 GLY A O 1
ATOM 702 N N . GLN A 1 98 ? -14.054 8.178 14.617 1.00 92.44 98 GLN A N 1
ATOM 703 C CA . GLN A 1 98 ? -14.448 7.164 15.586 1.00 92.44 98 GLN A CA 1
ATOM 704 C C . GLN A 1 98 ? -15.311 6.116 14.901 1.00 92.44 98 GLN A C 1
ATOM 706 O O . GLN A 1 98 ? -16.058 6.415 13.968 1.00 92.44 98 GLN A O 1
ATOM 711 N N . ILE A 1 99 ? -15.196 4.880 15.368 1.00 91.00 99 ILE A N 1
ATOM 712 C CA . ILE A 1 99 ? -15.969 3.763 14.861 1.00 91.00 99 ILE A CA 1
ATOM 713 C C . ILE A 1 99 ? -16.619 3.002 16.005 1.00 91.00 99 ILE A C 1
ATOM 715 O O . ILE A 1 99 ? -15.962 2.582 16.957 1.00 91.00 99 ILE A O 1
ATOM 719 N N . ILE A 1 100 ? -17.926 2.788 15.876 1.00 89.00 100 ILE A N 1
ATOM 720 C CA . ILE A 1 100 ? -18.664 1.903 16.766 1.00 89.00 100 ILE A CA 1
ATOM 721 C C . ILE A 1 100 ? -18.384 0.475 16.326 1.00 89.00 100 ILE A C 1
ATOM 723 O O . ILE A 1 100 ? -18.733 0.075 15.214 1.00 89.00 100 ILE A O 1
ATOM 727 N N . VAL A 1 101 ? -17.773 -0.289 17.217 1.00 86.81 101 VAL A N 1
ATOM 728 C CA . VAL A 1 101 ? -17.433 -1.682 16.983 1.00 86.81 101 VAL A CA 1
ATOM 729 C C . VAL A 1 101 ? -18.464 -2.612 17.588 1.00 86.81 101 VAL A C 1
ATOM 731 O O . VAL A 1 101 ? -18.969 -2.373 18.683 1.00 86.81 101 VAL A O 1
ATOM 734 N N . ARG A 1 102 ? -18.782 -3.688 16.868 1.00 82.62 102 ARG A N 1
ATOM 735 C CA . ARG A 1 102 ? -19.711 -4.737 17.305 1.00 82.62 102 ARG A CA 1
ATOM 736 C C . ARG A 1 102 ? -19.043 -6.089 17.122 1.00 82.62 102 ARG A C 1
ATOM 738 O O . ARG A 1 102 ? -18.540 -6.378 16.042 1.00 82.62 102 ARG A O 1
ATOM 745 N N . ALA A 1 103 ? -19.068 -6.932 18.152 1.00 70.31 103 ALA A N 1
ATOM 746 C CA . ALA A 1 103 ? -18.301 -8.183 18.181 1.00 70.31 103 ALA A CA 1
ATOM 747 C C . ALA A 1 103 ? -18.645 -9.193 17.058 1.00 70.31 103 ALA A C 1
ATOM 749 O O . ALA A 1 103 ? -17.899 -10.145 16.834 1.00 70.31 103 ALA A O 1
ATOM 750 N N . THR A 1 104 ? -19.774 -9.019 16.366 1.00 68.50 104 THR A N 1
ATOM 751 C CA . THR A 1 104 ? -20.270 -9.937 15.329 1.00 68.50 104 THR A CA 1
ATOM 752 C C . THR A 1 104 ? -20.172 -9.389 13.906 1.00 68.50 104 THR A C 1
ATOM 754 O O . THR A 1 104 ? -20.454 -10.128 12.963 1.00 68.50 104 THR A O 1
ATOM 757 N N . GLU A 1 105 ? -19.783 -8.126 13.724 1.00 75.06 105 GLU A N 1
ATOM 758 C CA . GLU A 1 105 ? -19.839 -7.439 12.431 1.00 75.06 105 GLU A CA 1
ATOM 759 C C . GLU A 1 105 ? -18.503 -6.790 12.079 1.00 75.06 105 GLU A C 1
ATOM 761 O O . GLU A 1 105 ? -17.769 -6.302 12.940 1.00 75.06 105 GLU A O 1
ATOM 766 N N . ASN A 1 106 ? -18.199 -6.746 10.781 1.00 83.25 106 ASN A N 1
ATOM 767 C CA . ASN A 1 106 ? -17.089 -5.931 10.317 1.00 83.25 106 ASN A CA 1
ATOM 768 C C . ASN A 1 106 ? -17.484 -4.463 10.449 1.00 83.25 106 ASN A C 1
ATOM 770 O O . ASN A 1 106 ? -18.444 -4.009 9.829 1.00 83.25 106 ASN A O 1
ATOM 774 N N . SER A 1 107 ? -16.717 -3.730 11.237 1.00 90.94 107 SER A N 1
ATOM 775 C CA . SER A 1 107 ? -16.920 -2.303 11.437 1.00 90.94 107 SER A CA 1
ATOM 776 C C . SER A 1 107 ? -16.095 -1.562 10.386 1.00 90.94 107 SER A C 1
ATOM 778 O O . SER A 1 107 ? -14.915 -1.862 10.211 1.00 90.94 107 SER A O 1
ATOM 780 N N . VAL A 1 108 ? -16.702 -0.625 9.657 1.00 93.25 108 VAL A N 1
ATOM 781 C CA . VAL A 1 108 ? -16.038 0.115 8.574 1.00 93.25 108 VAL A CA 1
ATOM 782 C C . VAL A 1 108 ? -15.861 1.594 8.917 1.00 93.25 108 VAL A C 1
ATOM 784 O O . VAL A 1 108 ? -16.786 2.224 9.421 1.00 93.25 108 VAL A O 1
ATOM 787 N N . ILE A 1 109 ? -14.692 2.145 8.587 1.00 94.69 109 ILE A N 1
ATOM 788 C CA . ILE A 1 109 ? -14.420 3.587 8.571 1.00 94.69 109 ILE A CA 1
ATOM 789 C C . ILE A 1 109 ? -13.845 3.994 7.211 1.00 94.69 109 ILE A C 1
ATOM 791 O O . ILE A 1 109 ? -13.009 3.287 6.638 1.00 94.69 109 ILE A O 1
ATOM 795 N N . ASP A 1 110 ? -14.301 5.136 6.703 1.00 96.19 110 ASP A N 1
ATOM 796 C CA . ASP A 1 110 ? -13.737 5.780 5.520 1.00 96.19 110 ASP A CA 1
ATOM 797 C C . ASP A 1 110 ? -12.695 6.819 5.963 1.00 96.19 110 ASP A C 1
ATOM 799 O O . ASP A 1 110 ? -12.951 7.652 6.829 1.00 96.19 110 ASP A O 1
ATOM 803 N N . ILE A 1 111 ? -11.505 6.739 5.375 1.00 96.38 111 ILE A N 1
ATOM 804 C CA . ILE A 1 111 ? -10.353 7.602 5.628 1.00 96.38 111 ILE A CA 1
ATOM 805 C C . ILE A 1 111 ? -10.203 8.539 4.419 1.00 96.38 111 ILE A C 1
ATOM 807 O O . ILE A 1 111 ? -10.013 8.054 3.293 1.00 96.38 111 ILE A O 1
ATOM 811 N N . PRO A 1 112 ? -10.283 9.863 4.621 1.00 96.06 112 PRO A N 1
ATOM 812 C CA . PRO A 1 112 ? -10.030 10.847 3.573 1.00 96.06 112 PRO A CA 1
ATOM 813 C C . PRO A 1 112 ? -8.631 10.711 2.952 1.00 96.06 112 PRO A C 1
ATOM 815 O O . PRO A 1 112 ? -7.658 10.393 3.635 1.00 96.06 112 PRO A O 1
ATOM 818 N N . GLY A 1 113 ? -8.520 10.942 1.639 1.00 95.44 113 GLY A N 1
ATOM 819 C CA . GLY A 1 113 ? -7.254 10.795 0.912 1.00 95.44 113 GLY A CA 1
ATOM 820 C C . GLY A 1 113 ? -6.161 11.781 1.331 1.00 95.44 113 GLY A C 1
ATOM 821 O O . GLY A 1 113 ? -4.987 11.443 1.248 1.00 95.44 113 GLY A O 1
ATOM 822 N N . ASP A 1 114 ? -6.528 12.961 1.831 1.00 95.56 114 ASP A N 1
ATOM 823 C CA . ASP A 1 114 ? -5.602 13.991 2.326 1.00 95.56 114 ASP A CA 1
ATOM 824 C C . ASP A 1 114 ? -4.919 13.623 3.655 1.00 95.56 114 ASP A C 1
ATOM 826 O O . ASP A 1 114 ? -3.902 14.217 4.009 1.00 95.56 114 ASP A O 1
ATOM 830 N N . MET A 1 115 ? -5.421 12.608 4.364 1.00 96.88 115 MET A N 1
ATOM 831 C CA . MET A 1 115 ? -4.754 12.024 5.532 1.00 96.88 115 MET A CA 1
ATOM 832 C C . MET A 1 115 ? -3.656 11.021 5.159 1.00 96.88 115 MET A C 1
ATOM 834 O O . MET A 1 115 ? -2.861 10.620 6.015 1.00 96.88 115 MET A O 1
ATOM 838 N N . LEU A 1 116 ? -3.631 10.581 3.901 1.00 97.00 116 LEU A N 1
ATOM 839 C CA . LEU A 1 116 ? -2.686 9.605 3.381 1.00 97.00 116 LEU A CA 1
ATOM 840 C C . LEU A 1 116 ? -1.530 10.330 2.701 1.00 97.00 116 LEU A C 1
ATOM 842 O O . LEU A 1 116 ? -1.730 11.236 1.896 1.00 97.00 116 LEU A O 1
ATOM 846 N N . GLN A 1 117 ? -0.311 9.894 2.992 1.00 95.25 117 GLN A N 1
ATOM 847 C CA . GLN A 1 117 ? 0.894 10.466 2.406 1.00 95.25 117 GLN A CA 1
ATOM 848 C C . GLN A 1 117 ? 1.574 9.491 1.453 1.00 95.25 117 GLN A C 1
ATOM 850 O O . GLN A 1 117 ? 1.431 8.271 1.556 1.00 95.25 117 GLN A O 1
ATOM 855 N N . SER A 1 118 ? 2.356 10.034 0.526 1.00 93.62 118 SER A N 1
ATOM 856 C CA . SER A 1 118 ? 3.343 9.241 -0.198 1.00 93.62 118 SER A CA 1
ATOM 857 C C . SER A 1 118 ? 4.395 8.708 0.779 1.00 93.62 118 SER A C 1
ATOM 859 O O . SER A 1 118 ? 4.767 9.373 1.743 1.00 93.62 118 SER A O 1
ATOM 861 N N . GLY A 1 119 ? 4.879 7.498 0.535 1.00 94.50 119 GLY A N 1
ATOM 862 C CA . GLY A 1 119 ? 5.764 6.782 1.441 1.00 94.50 119 GLY A CA 1
ATOM 863 C C . GLY A 1 119 ? 5.002 6.043 2.540 1.00 94.50 119 GLY A C 1
ATOM 864 O O . GLY A 1 119 ? 3.946 5.456 2.300 1.00 94.50 119 GLY A O 1
ATOM 865 N N . ALA A 1 120 ? 5.591 5.999 3.735 1.00 95.31 120 ALA A N 1
ATOM 866 C CA . ALA A 1 120 ? 5.073 5.226 4.858 1.00 95.31 120 ALA A CA 1
ATOM 867 C C . ALA A 1 120 ? 3.843 5.885 5.492 1.00 95.31 120 ALA A C 1
ATOM 869 O O . ALA A 1 120 ? 3.828 7.087 5.742 1.00 95.31 120 ALA A O 1
ATOM 870 N N . ASN A 1 121 ? 2.838 5.076 5.796 1.00 97.25 121 ASN A N 1
ATOM 871 C CA . ASN A 1 121 ? 1.632 5.460 6.507 1.00 97.25 121 ASN A CA 1
ATOM 872 C C . ASN A 1 121 ? 1.428 4.528 7.694 1.00 97.25 121 ASN A C 1
ATOM 874 O O . ASN A 1 121 ? 1.698 3.330 7.592 1.00 97.25 121 ASN A O 1
ATOM 878 N N . THR A 1 122 ? 0.909 5.072 8.789 1.00 96.62 122 THR A N 1
ATOM 879 C CA . THR A 1 122 ? 0.588 4.307 9.995 1.00 96.62 122 THR A CA 1
ATOM 880 C C . THR A 1 122 ? -0.875 4.499 10.368 1.00 96.62 122 THR A C 1
ATOM 882 O O . THR A 1 122 ? -1.424 5.597 10.254 1.00 96.62 122 THR A O 1
ATOM 885 N N . VAL A 1 123 ? -1.522 3.429 10.826 1.00 95.75 123 VAL A N 1
ATOM 886 C CA . VAL A 1 123 ? -2.878 3.473 11.386 1.00 95.75 123 VAL A CA 1
ATOM 887 C C . VAL A 1 123 ? -2.823 2.969 12.812 1.00 95.75 123 VAL A C 1
ATOM 889 O O . VAL A 1 123 ? -2.310 1.880 13.069 1.00 95.75 123 VAL A O 1
ATOM 892 N N . SER A 1 124 ? -3.382 3.737 13.740 1.00 95.62 124 SER A N 1
ATOM 893 C CA . SER A 1 124 ? -3.503 3.337 15.140 1.00 95.62 124 SER A CA 1
ATOM 894 C C . SER A 1 124 ? -4.950 3.377 15.599 1.00 95.62 124 SER A C 1
ATOM 896 O O . SER A 1 124 ? -5.756 4.177 15.123 1.00 95.62 124 SER A O 1
ATOM 898 N N . LEU A 1 125 ? -5.268 2.488 16.534 1.00 94.81 125 LEU A N 1
ATOM 899 C CA . LEU A 1 125 ? -6.563 2.405 17.186 1.00 94.81 125 LEU A CA 1
ATOM 900 C C . LEU A 1 125 ? -6.394 2.635 18.683 1.00 94.81 125 LEU A C 1
ATOM 902 O O . LEU A 1 125 ? -5.500 2.061 19.305 1.00 94.81 125 LEU A O 1
ATOM 906 N N . THR A 1 126 ? -7.298 3.417 19.257 1.00 94.62 126 THR A N 1
ATOM 907 C CA . THR A 1 126 ? -7.395 3.624 20.703 1.00 94.62 126 THR A CA 1
ATOM 908 C C . THR A 1 126 ? -8.759 3.148 21.170 1.00 94.62 126 THR A C 1
ATOM 910 O O . THR A 1 126 ? -9.781 3.660 20.707 1.00 94.62 126 THR A O 1
ATOM 913 N N . ALA A 1 127 ? -8.778 2.179 22.085 1.00 91.75 127 ALA A N 1
ATOM 914 C CA . ALA A 1 127 ? -10.011 1.724 22.717 1.00 91.75 127 ALA A CA 1
ATOM 915 C C . ALA A 1 127 ? -10.421 2.676 23.842 1.00 91.75 127 ALA A C 1
ATOM 917 O O . ALA A 1 127 ? -9.585 3.086 24.654 1.00 91.75 127 ALA A O 1
ATOM 918 N N . ASN A 1 128 ? -11.711 3.002 23.920 1.00 88.12 128 ASN A N 1
ATOM 919 C CA . ASN A 1 128 ? -12.245 3.714 25.074 1.00 88.12 128 ASN A CA 1
ATOM 920 C C . ASN A 1 128 ? -12.038 2.868 26.343 1.00 88.12 128 ASN A C 1
ATOM 922 O O . ASN A 1 128 ? -12.301 1.666 26.355 1.00 88.12 128 ASN A O 1
ATOM 926 N N . ALA A 1 129 ? -11.566 3.495 27.422 1.00 82.38 129 ALA A N 1
ATOM 927 C CA . ALA A 1 129 ? -11.303 2.814 28.686 1.00 82.38 129 ALA A CA 1
ATOM 928 C C . ALA A 1 129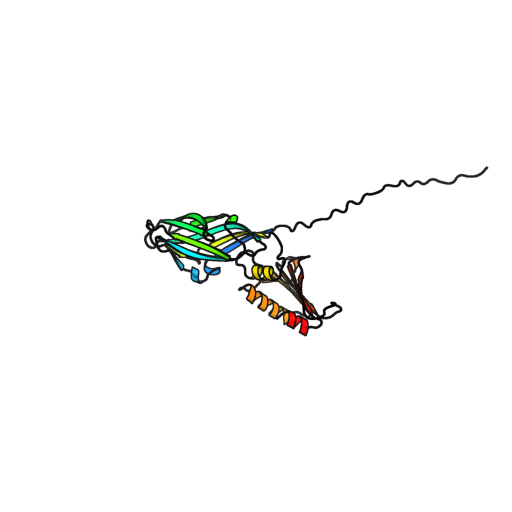 ? -12.550 2.112 29.262 1.00 82.38 129 ALA A C 1
ATOM 930 O O . ALA A 1 129 ? -12.420 1.089 29.930 1.00 82.38 129 ALA A O 1
ATOM 931 N N . ALA A 1 130 ? -13.748 2.641 28.990 1.00 83.81 130 ALA A N 1
ATOM 932 C CA . ALA A 1 130 ? -15.008 2.070 29.462 1.00 83.81 130 ALA A CA 1
ATOM 933 C C . ALA A 1 130 ? -15.417 0.777 28.732 1.00 83.81 130 ALA A C 1
ATOM 935 O O . ALA A 1 130 ? -16.160 -0.026 29.294 1.00 83.81 130 ALA A O 1
ATOM 936 N N . ASP A 1 131 ? -14.916 0.556 27.513 1.00 83.12 131 ASP A N 1
ATOM 937 C CA . ASP A 1 131 ? -15.367 -0.532 26.636 1.00 83.12 131 ASP A CA 1
ATOM 938 C C . ASP A 1 131 ? -14.531 -1.814 26.779 1.00 83.12 131 ASP A C 1
ATOM 940 O O . ASP A 1 131 ? -14.824 -2.829 26.144 1.00 83.12 131 ASP A O 1
ATOM 944 N N . GLY A 1 132 ? -13.492 -1.785 27.618 1.00 87.06 132 GLY A N 1
ATOM 945 C CA . GLY A 1 132 ? -12.584 -2.909 27.825 1.00 87.06 132 GLY A CA 1
ATOM 946 C C . GLY A 1 132 ? -11.651 -3.169 26.639 1.00 87.06 132 GLY A C 1
ATOM 947 O O . GLY A 1 132 ? -11.467 -2.330 25.756 1.00 87.06 132 GLY A O 1
ATOM 948 N N . ASP A 1 133 ? -11.020 -4.343 26.650 1.00 91.50 133 ASP A N 1
ATOM 949 C CA . ASP A 1 133 ? -10.036 -4.718 25.636 1.00 91.50 133 ASP A CA 1
ATOM 950 C C . ASP A 1 133 ? -10.699 -5.262 24.363 1.00 91.50 133 ASP A C 1
ATOM 952 O O . ASP A 1 133 ? -11.687 -6.005 24.406 1.00 91.50 133 ASP A O 1
ATOM 956 N N . TRP A 1 134 ? -10.081 -4.965 23.220 1.00 91.12 134 TRP A N 1
ATOM 957 C CA . TRP A 1 134 ? -10.542 -5.391 21.901 1.00 91.12 134 TRP A CA 1
ATOM 958 C C . TRP A 1 134 ? -9.463 -6.169 21.169 1.00 91.12 134 TRP A C 1
ATOM 960 O O . TRP A 1 134 ? -8.297 -5.789 21.165 1.00 91.12 134 TRP A O 1
ATOM 970 N N . LEU A 1 135 ? -9.847 -7.254 20.506 1.00 91.88 135 LEU A N 1
ATOM 971 C CA . LEU A 1 135 ? -8.946 -8.034 19.670 1.00 91.88 135 LEU A CA 1
ATOM 972 C C . LEU A 1 135 ? -9.327 -7.848 18.201 1.00 91.88 135 LEU A C 1
ATOM 974 O O . LEU A 1 135 ? -10.447 -8.165 17.805 1.00 91.88 135 LEU A O 1
ATOM 978 N N . VAL A 1 136 ? -8.380 -7.361 17.402 1.00 92.25 136 VAL A N 1
ATOM 979 C CA . VAL A 1 136 ? -8.486 -7.204 15.947 1.00 92.25 136 VAL A CA 1
ATOM 980 C C . VAL A 1 136 ? -7.964 -8.459 15.255 1.00 92.25 136 VAL A C 1
ATOM 982 O O . VAL A 1 136 ? -6.811 -8.842 15.447 1.00 92.25 136 VAL A O 1
ATOM 985 N N . ASP A 1 137 ? -8.798 -9.093 14.436 1.00 92.50 137 ASP A N 1
ATOM 986 C CA . ASP A 1 137 ? -8.403 -10.202 13.567 1.00 92.50 137 ASP A CA 1
ATOM 987 C C . ASP A 1 137 ? -7.912 -9.641 12.224 1.00 92.50 137 ASP A C 1
ATOM 989 O O . ASP A 1 137 ? -8.711 -9.239 11.368 1.00 92.50 137 ASP A O 1
ATOM 993 N N . GLY A 1 138 ? -6.593 -9.592 12.025 1.00 93.62 138 GLY A N 1
ATOM 994 C CA . GLY A 1 138 ? -5.994 -9.024 10.815 1.00 93.62 138 GLY A CA 1
ATOM 995 C C . GLY A 1 138 ? -6.231 -9.842 9.548 1.00 93.62 138 GLY A C 1
ATOM 996 O O . GLY A 1 138 ? -6.156 -9.292 8.450 1.00 93.62 138 GLY A O 1
ATOM 997 N N . ARG A 1 139 ? -6.584 -11.127 9.675 1.00 93.50 139 ARG A N 1
ATOM 998 C CA . ARG A 1 139 ? -6.893 -12.000 8.528 1.00 93.50 139 ARG A CA 1
ATOM 999 C C . ARG A 1 139 ? -8.270 -11.708 7.949 1.00 93.50 139 ARG A C 1
ATOM 1001 O O . ARG A 1 139 ? -8.529 -11.947 6.770 1.00 93.50 139 ARG A O 1
ATOM 1008 N N . ARG A 1 140 ? -9.175 -11.215 8.795 1.00 93.31 140 ARG A N 1
ATOM 1009 C CA . ARG A 1 140 ? -10.543 -10.831 8.420 1.00 93.31 140 ARG A CA 1
ATOM 1010 C C . ARG A 1 140 ? -10.709 -9.329 8.216 1.00 93.31 140 ARG A C 1
ATOM 1012 O O . ARG A 1 140 ? -11.658 -8.918 7.546 1.00 93.31 140 ARG A O 1
ATOM 1019 N N . SER A 1 141 ? -9.794 -8.539 8.763 1.00 94.56 141 SER A N 1
ATOM 1020 C CA . SER A 1 141 ? -9.726 -7.099 8.551 1.00 94.56 141 SER A CA 1
ATOM 1021 C C . SER A 1 141 ? -9.074 -6.776 7.210 1.00 94.56 141 SER A C 1
ATOM 1023 O O . SER A 1 141 ? -8.192 -7.500 6.740 1.00 94.56 141 SER A O 1
ATOM 1025 N N . ARG A 1 142 ? -9.505 -5.687 6.573 1.00 96.44 142 ARG A N 1
ATOM 1026 C CA . ARG A 1 142 ? -9.037 -5.281 5.245 1.00 96.44 142 ARG A CA 1
ATOM 1027 C C . ARG A 1 142 ? -8.849 -3.777 5.156 1.00 96.44 142 ARG A C 1
ATOM 1029 O O . ARG A 1 142 ? -9.671 -3.025 5.675 1.00 96.44 142 ARG A O 1
ATOM 1036 N N . LEU A 1 143 ? -7.826 -3.365 4.418 1.00 97.44 143 LEU A N 1
ATOM 1037 C CA . LEU A 1 143 ? -7.669 -1.998 3.941 1.00 97.44 143 LEU A CA 1
ATOM 1038 C C . LEU A 1 143 ? -7.885 -1.985 2.428 1.00 97.44 143 LEU A C 1
ATOM 1040 O O . LEU A 1 143 ? -7.248 -2.739 1.689 1.00 97.44 143 LEU A O 1
ATOM 1044 N N . GLN A 1 144 ? -8.796 -1.132 1.980 1.00 98.06 144 GLN A N 1
ATOM 1045 C CA . GLN A 1 144 ? -8.951 -0.768 0.580 1.00 98.06 144 GLN A CA 1
ATOM 1046 C C . GLN A 1 144 ? -8.383 0.631 0.376 1.00 98.06 144 GLN A C 1
ATOM 1048 O O . GLN A 1 144 ? -8.737 1.532 1.128 1.00 98.06 144 GLN A O 1
ATOM 1053 N N . VAL A 1 145 ? -7.558 0.832 -0.647 1.00 98.06 145 VAL A N 1
ATOM 1054 C CA . VAL A 1 145 ? -7.045 2.153 -1.027 1.00 98.06 145 VAL A CA 1
ATOM 1055 C C . VAL A 1 145 ? -7.478 2.456 -2.452 1.00 98.06 145 VAL A C 1
ATOM 1057 O O . VAL A 1 145 ? -7.228 1.670 -3.367 1.00 98.06 145 VAL A O 1
ATOM 1060 N N . ASN A 1 146 ? -8.121 3.606 -2.631 1.00 97.62 146 ASN A N 1
ATOM 1061 C CA . ASN A 1 146 ? -8.446 4.179 -3.929 1.00 97.62 146 ASN A CA 1
ATOM 1062 C C . ASN A 1 146 ? -7.435 5.274 -4.240 1.00 97.62 146 ASN A C 1
ATOM 1064 O O . ASN A 1 146 ? -7.147 6.126 -3.397 1.00 97.62 146 ASN A O 1
ATOM 1068 N N . PHE A 1 147 ? -6.903 5.272 -5.451 1.00 96.50 147 PHE A N 1
ATOM 1069 C CA . PHE A 1 147 ? -5.853 6.199 -5.844 1.00 96.50 147 PHE A CA 1
ATOM 1070 C C . PHE A 1 147 ? -5.948 6.553 -7.321 1.00 96.50 147 PHE A C 1
ATOM 1072 O O . PHE A 1 147 ? -6.590 5.868 -8.114 1.00 96.50 147 PHE A O 1
ATOM 1079 N N . ILE A 1 148 ? -5.273 7.631 -7.689 1.00 94.81 148 ILE A N 1
ATOM 1080 C CA . ILE A 1 148 ? -5.036 8.026 -9.070 1.00 94.81 148 ILE A CA 1
ATOM 1081 C C . ILE A 1 148 ? -3.534 7.962 -9.304 1.00 94.81 148 ILE A C 1
ATOM 1083 O O . ILE A 1 148 ? -2.761 8.541 -8.543 1.00 94.81 148 ILE A O 1
ATOM 1087 N N . ARG A 1 149 ? -3.100 7.277 -10.360 1.00 90.69 149 ARG A N 1
ATOM 1088 C CA . ARG A 1 149 ? -1.720 7.368 -10.833 1.00 90.69 149 ARG A CA 1
ATOM 1089 C C . ARG A 1 149 ? -1.566 8.706 -11.546 1.00 90.69 149 ARG A C 1
ATOM 1091 O O . ARG A 1 149 ? -2.018 8.860 -12.677 1.00 90.69 149 ARG A O 1
ATOM 1098 N N . ALA A 1 150 ? -1.016 9.677 -10.822 1.00 85.50 150 ALA A N 1
ATOM 1099 C CA . ALA A 1 150 ? -0.934 11.066 -11.259 1.00 85.50 150 ALA A CA 1
ATOM 1100 C C . ALA A 1 150 ? 0.180 11.283 -12.288 1.00 85.50 150 ALA A C 1
ATOM 1102 O O . ALA A 1 150 ? 0.073 12.188 -13.107 1.00 85.50 150 ALA A O 1
ATOM 1103 N N . ARG A 1 151 ? 1.236 10.460 -12.223 1.00 87.38 151 ARG A N 1
ATOM 1104 C CA . ARG A 1 151 ? 2.378 10.509 -13.138 1.00 87.38 151 ARG A CA 1
ATOM 1105 C C . ARG A 1 151 ? 3.138 9.185 -13.205 1.00 87.38 151 ARG A C 1
ATOM 1107 O O . ARG A 1 151 ? 2.985 8.315 -12.340 1.00 87.38 151 ARG A O 1
ATOM 1114 N N . ARG A 1 152 ? 4.023 9.060 -14.186 1.00 87.44 152 ARG A N 1
ATOM 1115 C CA . ARG A 1 152 ? 5.094 8.062 -14.226 1.00 87.44 152 ARG A CA 1
ATOM 1116 C C . ARG A 1 152 ? 6.165 8.382 -13.167 1.00 87.44 152 ARG A C 1
ATOM 1118 O O . ARG A 1 152 ? 6.386 9.554 -12.836 1.00 87.44 152 ARG A O 1
ATOM 1125 N N . PRO A 1 153 ? 6.834 7.355 -12.613 1.00 89.12 153 PRO A N 1
ATOM 1126 C CA . PRO A 1 153 ? 8.088 7.543 -11.893 1.00 89.12 153 PRO A CA 1
ATOM 1127 C C . PRO A 1 153 ? 9.097 8.279 -12.780 1.00 89.12 153 PRO A C 1
ATOM 1129 O O . PRO A 1 153 ? 9.264 7.927 -13.943 1.00 89.12 153 PRO A O 1
ATOM 1132 N N . ALA A 1 154 ? 9.753 9.298 -12.238 1.00 85.88 154 ALA A N 1
ATOM 1133 C CA . ALA A 1 154 ? 10.704 10.153 -12.946 1.00 85.88 154 ALA A CA 1
ATOM 1134 C C . ALA A 1 154 ? 12.166 9.779 -12.662 1.00 85.88 154 ALA A C 1
ATOM 1136 O O . ALA A 1 154 ? 13.069 10.231 -13.360 1.00 85.88 154 ALA A O 1
ATOM 1137 N N . THR A 1 155 ? 12.413 8.974 -11.626 1.00 89.31 155 THR A N 1
ATOM 1138 C CA . THR A 1 155 ? 13.756 8.532 -11.231 1.00 89.31 155 THR A CA 1
ATOM 1139 C C . THR A 1 155 ? 13.761 7.042 -10.913 1.00 89.31 155 THR A C 1
ATOM 1141 O O . THR A 1 155 ? 12.721 6.462 -10.597 1.00 89.31 155 THR A O 1
ATOM 1144 N N . LEU A 1 156 ? 14.941 6.416 -10.963 1.00 85.94 156 LEU A N 1
ATOM 1145 C CA . LEU A 1 156 ? 15.091 5.009 -10.586 1.00 85.94 156 LEU A CA 1
ATOM 1146 C C . LEU A 1 156 ? 14.669 4.767 -9.127 1.00 85.94 156 LEU A C 1
ATOM 1148 O O . LEU A 1 156 ? 14.001 3.779 -8.847 1.00 85.94 156 LEU A O 1
ATOM 1152 N N . GLY A 1 157 ? 14.974 5.703 -8.222 1.00 89.00 157 GLY A N 1
ATOM 1153 C CA . GLY A 1 157 ? 14.544 5.618 -6.824 1.00 89.00 157 GLY A CA 1
ATOM 1154 C C . GLY A 1 157 ? 13.021 5.590 -6.677 1.00 89.00 157 GLY A C 1
ATOM 1155 O O . GLY A 1 157 ? 12.489 4.797 -5.909 1.00 89.00 157 GLY A O 1
ATOM 1156 N N . GLU A 1 158 ? 12.291 6.371 -7.477 1.00 90.88 158 GLU A N 1
ATOM 1157 C CA . GLU A 1 158 ? 10.825 6.310 -7.477 1.00 90.88 158 GLU A CA 1
ATOM 1158 C C . GLU A 1 158 ? 10.284 4.993 -8.047 1.00 90.88 158 GLU A C 1
ATOM 1160 O O . GLU A 1 158 ? 9.230 4.532 -7.610 1.00 90.88 158 GLU A O 1
ATOM 1165 N N . VAL A 1 159 ? 10.986 4.370 -9.002 1.00 90.56 159 VAL A N 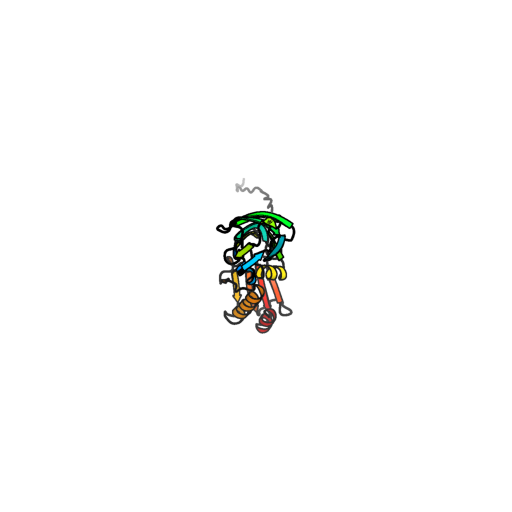1
ATOM 1166 C CA . VAL A 1 159 ? 10.643 3.019 -9.478 1.00 90.56 159 VAL A CA 1
ATOM 1167 C C . VAL A 1 159 ? 10.850 1.997 -8.363 1.00 90.56 159 VAL A C 1
ATOM 1169 O O . VAL A 1 159 ? 9.977 1.159 -8.145 1.00 90.56 159 VAL A O 1
ATOM 1172 N N . GLU A 1 160 ? 11.957 2.076 -7.624 1.00 89.81 160 GLU A N 1
ATOM 1173 C CA . GLU A 1 160 ? 12.215 1.192 -6.482 1.00 89.81 160 GLU A CA 1
ATOM 1174 C C . GLU A 1 160 ? 11.168 1.371 -5.374 1.00 89.81 160 GLU A C 1
ATOM 1176 O O . GLU A 1 160 ? 10.640 0.384 -4.860 1.00 89.81 160 GLU A O 1
ATOM 1181 N N . GLU A 1 161 ? 10.796 2.611 -5.048 1.00 91.69 161 GLU A N 1
ATOM 1182 C CA . GLU A 1 161 ? 9.709 2.889 -4.106 1.00 91.69 161 GLU A CA 1
ATOM 1183 C C . GLU A 1 161 ? 8.361 2.362 -4.609 1.00 91.69 161 GLU A C 1
ATOM 1185 O O . GLU A 1 161 ? 7.590 1.800 -3.830 1.00 91.69 161 GLU A O 1
ATOM 1190 N N . ALA A 1 162 ? 8.086 2.490 -5.910 1.00 92.50 162 ALA A N 1
ATOM 1191 C CA . ALA A 1 162 ? 6.882 1.954 -6.533 1.00 92.50 162 ALA A CA 1
ATOM 1192 C C . ALA A 1 162 ? 6.843 0.426 -6.580 1.00 92.50 162 ALA A C 1
ATOM 1194 O O . ALA A 1 162 ? 5.763 -0.152 -6.470 1.00 92.50 162 ALA A O 1
ATOM 1195 N N . LEU A 1 163 ? 7.985 -0.243 -6.697 1.00 91.69 163 LEU A N 1
ATOM 1196 C CA . LEU A 1 163 ? 8.075 -1.696 -6.576 1.00 91.69 163 LEU A CA 1
ATOM 1197 C C . LEU A 1 163 ? 7.829 -2.145 -5.131 1.00 91.69 163 LEU A C 1
ATOM 1199 O O . LEU A 1 163 ? 7.076 -3.091 -4.903 1.00 91.69 163 LEU A O 1
ATOM 1203 N N . ALA A 1 164 ? 8.432 -1.452 -4.163 1.00 91.38 164 ALA A N 1
ATOM 1204 C CA . ALA A 1 164 ? 8.369 -1.793 -2.742 1.00 91.38 164 ALA A CA 1
ATOM 1205 C C . ALA A 1 164 ? 7.056 -1.385 -2.046 1.00 91.38 164 ALA A C 1
ATOM 1207 O O . ALA A 1 164 ? 6.863 -1.703 -0.873 1.00 91.38 164 ALA A O 1
ATOM 1208 N N . ALA A 1 165 ? 6.174 -0.644 -2.719 1.00 94.25 165 ALA A N 1
ATOM 1209 C CA . ALA A 1 165 ? 4.926 -0.176 -2.133 1.00 94.25 165 ALA A CA 1
ATOM 1210 C C . ALA A 1 165 ? 3.911 -1.305 -1.894 1.00 94.25 165 ALA A C 1
ATOM 1212 O O . ALA A 1 165 ? 3.924 -2.347 -2.556 1.00 94.25 165 ALA A O 1
ATOM 1213 N N . ASP A 1 166 ? 2.972 -1.071 -0.978 1.00 94.75 166 ASP A N 1
ATOM 1214 C CA . ASP A 1 166 ? 1.916 -2.030 -0.645 1.00 94.75 166 ASP A CA 1
ATOM 1215 C C . ASP A 1 166 ? 0.714 -1.938 -1.584 1.00 94.75 166 ASP A C 1
ATOM 1217 O O . ASP A 1 166 ? 0.169 -2.962 -2.020 1.00 94.75 166 ASP A O 1
ATOM 1221 N N . PHE A 1 167 ? 0.356 -0.704 -1.941 1.00 95.00 167 PHE A N 1
ATOM 1222 C CA . PHE A 1 167 ? -0.758 -0.351 -2.818 1.00 95.00 167 PHE A CA 1
ATOM 1223 C C . PHE A 1 167 ? -0.265 0.492 -3.993 1.00 95.00 167 PHE A C 1
ATOM 1225 O O . PHE A 1 167 ? 0.670 1.275 -3.848 1.00 95.00 167 PHE A O 1
ATOM 1232 N N . GLY A 1 168 ? -0.886 0.344 -5.166 1.00 92.12 168 GLY A N 1
ATOM 1233 C CA . GLY A 1 168 ? -0.496 1.074 -6.377 1.00 92.12 168 GLY A CA 1
ATOM 1234 C C . GLY A 1 168 ? 0.887 0.698 -6.910 1.00 92.12 168 GLY A C 1
ATOM 1235 O O . GLY A 1 168 ? 1.438 1.415 -7.754 1.00 92.12 168 GLY A O 1
ATOM 1236 N N . ALA A 1 169 ? 1.428 -0.418 -6.418 1.00 91.94 169 ALA A N 1
ATOM 1237 C CA . ALA A 1 169 ? 2.757 -0.897 -6.736 1.00 91.94 169 ALA A CA 1
ATOM 1238 C C . ALA A 1 169 ? 2.885 -1.296 -8.209 1.00 91.94 169 ALA A C 1
ATOM 1240 O O . ALA A 1 169 ? 1.915 -1.733 -8.833 1.00 91.94 169 ALA A O 1
ATOM 1241 N N . ILE A 1 170 ? 4.100 -1.202 -8.740 1.00 89.94 170 ILE A N 1
ATOM 1242 C CA . ILE A 1 170 ? 4.452 -1.801 -10.031 1.00 89.94 170 ILE A CA 1
ATOM 1243 C C . ILE A 1 170 ? 4.423 -3.322 -9.856 1.00 89.94 170 ILE A C 1
ATOM 1245 O O . ILE A 1 170 ? 5.113 -3.861 -8.989 1.00 89.94 170 ILE A O 1
ATOM 1249 N N . ARG A 1 171 ? 3.611 -4.029 -10.651 1.00 86.69 171 ARG A N 1
ATOM 1250 C CA . ARG A 1 171 ? 3.486 -5.494 -10.548 1.00 86.69 171 ARG A CA 1
ATOM 1251 C C . ARG A 1 171 ? 3.692 -6.204 -11.859 1.00 86.69 171 ARG A C 1
ATOM 1253 O O . ARG A 1 171 ? 4.248 -7.295 -11.847 1.00 86.69 171 ARG A O 1
ATOM 1260 N N . ARG A 1 172 ? 3.211 -5.638 -12.960 1.00 88.19 172 ARG A N 1
ATOM 1261 C CA . ARG A 1 172 ? 3.319 -6.249 -14.282 1.00 88.19 172 ARG A CA 1
ATOM 1262 C C . ARG A 1 172 ? 4.618 -5.786 -14.916 1.00 88.19 172 ARG A C 1
ATOM 1264 O O . ARG A 1 172 ? 4.749 -4.607 -15.223 1.00 88.19 172 ARG A O 1
ATOM 1271 N N . VAL A 1 173 ? 5.567 -6.698 -15.092 1.00 87.50 173 VAL A N 1
ATOM 1272 C CA . VAL A 1 173 ? 6.880 -6.375 -15.655 1.00 87.50 173 VAL A CA 1
ATOM 1273 C C . VAL A 1 173 ? 7.058 -7.080 -16.991 1.00 87.50 173 VAL A C 1
ATOM 1275 O O . VAL A 1 173 ? 6.952 -8.302 -17.062 1.00 87.50 173 VAL A O 1
ATOM 1278 N N . ALA A 1 174 ? 7.337 -6.318 -18.045 1.00 87.12 174 ALA A N 1
ATOM 1279 C CA . ALA A 1 174 ? 7.784 -6.872 -19.317 1.00 87.12 174 ALA A CA 1
ATOM 1280 C C . ALA A 1 174 ? 9.310 -6.946 -19.363 1.00 87.12 174 ALA A C 1
ATOM 1282 O O . ALA A 1 174 ? 9.990 -6.040 -18.886 1.00 87.12 174 ALA A O 1
ATOM 1283 N N . ILE A 1 175 ? 9.854 -8.015 -19.939 1.00 83.50 175 ILE A N 1
ATOM 1284 C CA . ILE A 1 175 ? 11.295 -8.151 -20.162 1.00 83.50 175 ILE A CA 1
ATOM 1285 C C . ILE A 1 175 ? 11.527 -8.402 -21.649 1.00 83.50 175 ILE A C 1
ATOM 1287 O O . ILE A 1 175 ? 11.057 -9.393 -22.205 1.00 83.50 175 ILE A O 1
ATOM 1291 N N . GLU A 1 176 ? 12.261 -7.491 -22.276 1.00 80.81 176 GLU A N 1
ATOM 1292 C CA . GLU A 1 176 ? 12.732 -7.579 -23.651 1.00 80.81 176 GLU A CA 1
ATOM 1293 C C . GLU A 1 176 ? 14.244 -7.833 -23.616 1.00 80.81 176 GLU A C 1
ATOM 1295 O O . GLU A 1 176 ? 15.043 -6.943 -23.314 1.00 80.81 176 GLU A O 1
ATOM 1300 N N . ASP A 1 177 ? 14.652 -9.072 -23.896 1.00 71.94 177 ASP A N 1
ATOM 1301 C CA . ASP A 1 177 ? 16.067 -9.430 -24.007 1.00 71.94 177 ASP A CA 1
ATOM 1302 C C . ASP A 1 177 ? 16.430 -9.748 -25.457 1.00 71.94 177 ASP A C 1
ATOM 1304 O O . ASP A 1 177 ? 16.027 -10.769 -26.020 1.00 71.94 177 ASP A O 1
ATOM 1308 N N . THR A 1 178 ? 17.241 -8.878 -26.054 1.00 64.81 178 THR A N 1
ATOM 1309 C CA . THR A 1 178 ? 17.753 -9.057 -27.419 1.00 64.81 178 THR A CA 1
ATOM 1310 C C . THR A 1 178 ? 18.813 -10.165 -27.521 1.00 64.81 178 THR A C 1
ATOM 1312 O O . THR A 1 178 ? 19.148 -10.589 -28.627 1.00 64.81 178 THR A O 1
ATOM 1315 N N . ARG A 1 179 ? 19.324 -10.677 -26.387 1.00 61.91 179 ARG A N 1
ATOM 1316 C CA . ARG A 1 179 ? 20.411 -11.676 -26.303 1.00 61.91 179 ARG A CA 1
ATOM 1317 C C . ARG A 1 179 ? 19.934 -13.126 -26.184 1.00 61.91 179 ARG A C 1
ATOM 1319 O O . ARG A 1 179 ? 20.740 -14.046 -26.327 1.00 61.91 179 ARG A O 1
ATOM 1326 N N . GLY A 1 180 ? 18.643 -13.340 -25.941 1.00 58.22 180 GLY A N 1
ATOM 1327 C CA . GLY A 1 180 ? 18.029 -14.658 -25.802 1.00 58.22 180 GLY A CA 1
ATOM 1328 C C . GLY A 1 180 ? 17.566 -15.000 -24.372 1.00 58.22 180 GLY A C 1
ATOM 1329 O O . GLY A 1 180 ? 18.089 -14.502 -23.383 1.00 58.22 180 GLY A O 1
ATOM 1330 N N . PRO A 1 181 ? 16.576 -15.894 -24.224 1.00 54.38 181 PRO A N 1
ATOM 1331 C CA . PRO A 1 181 ? 15.484 -15.689 -23.265 1.00 54.38 181 PRO A CA 1
ATOM 1332 C C . PRO A 1 181 ? 15.651 -16.302 -21.859 1.00 54.38 181 PRO A C 1
ATOM 1334 O O . PRO A 1 181 ? 14.643 -16.684 -21.283 1.00 54.38 181 PRO A O 1
ATOM 1337 N N . ARG A 1 182 ? 16.851 -16.562 -21.301 1.00 59.56 182 ARG A N 1
ATOM 1338 C CA . ARG A 1 182 ? 16.899 -17.389 -20.054 1.00 59.56 182 ARG A CA 1
ATOM 1339 C C . ARG A 1 182 ? 17.813 -16.965 -18.912 1.00 59.56 182 ARG A C 1
ATOM 1341 O O . ARG A 1 182 ? 17.397 -17.094 -17.765 1.00 59.56 182 ARG A O 1
ATOM 1348 N N . ALA A 1 183 ? 19.034 -16.499 -19.161 1.00 58.50 183 ALA A N 1
ATOM 1349 C CA . ALA A 1 183 ? 19.954 -16.208 -18.051 1.00 58.50 183 ALA A CA 1
ATOM 1350 C C . ALA A 1 183 ? 19.701 -14.823 -17.433 1.00 58.50 183 ALA A C 1
ATOM 1352 O O . ALA A 1 183 ? 19.661 -14.668 -16.215 1.00 58.50 183 ALA A O 1
ATOM 1353 N N . VAL A 1 184 ? 19.485 -13.824 -18.283 1.00 65.31 184 VAL A N 1
ATOM 1354 C CA . VAL A 1 184 ? 19.321 -12.421 -17.890 1.00 65.31 184 VAL A CA 1
ATOM 1355 C C . VAL A 1 184 ? 17.922 -12.170 -17.337 1.00 65.31 184 VAL A C 1
ATOM 1357 O O . VAL A 1 184 ? 17.779 -11.477 -16.337 1.00 65.31 184 VAL A O 1
ATOM 1360 N N . GLU A 1 185 ? 16.902 -12.789 -17.935 1.00 67.25 185 GLU A N 1
ATOM 1361 C CA . GLU A 1 185 ? 15.517 -12.699 -17.469 1.00 67.25 185 GLU A CA 1
ATOM 1362 C C . GLU A 1 185 ? 15.375 -13.208 -16.030 1.00 67.25 185 GLU A C 1
ATOM 1364 O O . GLU A 1 185 ? 14.754 -12.547 -15.205 1.00 67.25 185 GLU A O 1
ATOM 1369 N N . ALA A 1 186 ? 16.021 -14.330 -15.692 1.00 69.19 186 ALA A N 1
ATOM 1370 C CA . ALA A 1 186 ? 15.999 -14.878 -14.338 1.00 69.19 186 ALA A CA 1
ATOM 1371 C C . ALA A 1 186 ? 16.684 -13.953 -13.314 1.00 69.19 186 ALA A C 1
ATOM 1373 O O . ALA A 1 186 ? 16.175 -13.779 -12.207 1.00 69.19 186 ALA A O 1
ATOM 1374 N N . LEU A 1 187 ? 17.810 -13.331 -13.683 1.00 72.62 187 LEU A N 1
ATOM 1375 C CA . LEU A 1 187 ? 18.520 -12.377 -12.824 1.00 72.62 187 LEU A CA 1
ATOM 1376 C C . LEU A 1 187 ? 17.722 -11.086 -12.628 1.00 72.62 187 LEU A C 1
ATOM 1378 O O . LEU A 1 187 ? 17.563 -10.627 -11.500 1.00 72.62 187 LEU A O 1
ATOM 1382 N N . ALA A 1 188 ? 17.167 -10.541 -13.709 1.00 74.12 188 ALA A N 1
ATOM 1383 C CA . ALA A 1 188 ? 16.299 -9.373 -13.672 1.00 74.12 188 ALA A CA 1
ATOM 1384 C C . ALA A 1 188 ? 15.053 -9.641 -12.819 1.00 74.12 188 ALA A C 1
ATOM 1386 O O . ALA A 1 188 ? 14.692 -8.845 -11.951 1.00 74.12 188 ALA A O 1
ATOM 1387 N N . ALA A 1 189 ? 14.441 -10.811 -13.009 1.00 74.31 189 ALA A N 1
ATOM 1388 C CA . ALA A 1 189 ? 13.296 -11.245 -12.235 1.00 74.31 189 ALA A CA 1
ATOM 1389 C C . ALA A 1 189 ? 13.618 -11.354 -10.743 1.00 74.31 189 ALA A C 1
ATOM 1391 O O . ALA A 1 189 ? 12.844 -10.885 -9.907 1.00 74.31 189 ALA A O 1
ATOM 1392 N N . GLN A 1 190 ? 14.775 -11.928 -10.405 1.00 76.69 190 GLN A N 1
ATOM 1393 C CA . GLN A 1 190 ? 15.248 -12.026 -9.029 1.00 76.69 190 GLN A CA 1
ATOM 1394 C C . GLN A 1 190 ? 15.513 -10.643 -8.422 1.00 76.69 190 GLN A C 1
ATOM 1396 O O . GLN A 1 190 ? 15.063 -10.378 -7.308 1.00 76.69 190 GLN A O 1
ATOM 1401 N N . ALA A 1 191 ? 16.205 -9.755 -9.139 1.00 79.00 191 ALA A N 1
ATOM 1402 C CA . ALA A 1 191 ? 16.505 -8.404 -8.673 1.00 79.00 191 ALA A CA 1
ATOM 1403 C C . ALA A 1 191 ? 15.222 -7.616 -8.368 1.00 79.00 191 ALA A C 1
ATOM 1405 O O . ALA A 1 191 ? 15.096 -7.020 -7.295 1.00 79.00 191 ALA A O 1
ATOM 1406 N N . ILE A 1 192 ? 14.230 -7.686 -9.260 1.00 82.81 192 ILE A N 1
ATOM 1407 C CA . ILE A 1 192 ? 12.931 -7.045 -9.046 1.00 82.81 192 ILE A CA 1
ATOM 1408 C C . ILE A 1 192 ? 12.200 -7.676 -7.864 1.00 82.81 192 ILE A C 1
ATOM 1410 O O . ILE A 1 192 ? 11.691 -6.949 -7.014 1.00 82.81 192 ILE A O 1
ATOM 1414 N N . ALA A 1 193 ? 12.157 -9.007 -7.773 1.00 82.06 193 ALA A N 1
ATOM 1415 C CA . ALA A 1 193 ? 11.475 -9.690 -6.676 1.00 82.06 193 ALA A CA 1
ATOM 1416 C C . ALA A 1 193 ? 12.055 -9.300 -5.305 1.00 82.06 193 ALA A C 1
ATOM 1418 O O . ALA A 1 193 ? 11.302 -9.107 -4.350 1.00 82.06 193 ALA A O 1
ATOM 1419 N N . LEU A 1 194 ? 13.378 -9.117 -5.216 1.00 84.00 194 LEU A N 1
ATOM 1420 C CA . LEU A 1 194 ? 14.051 -8.649 -4.000 1.00 84.00 194 LEU A CA 1
ATOM 1421 C C . LEU A 1 194 ? 13.651 -7.218 -3.616 1.00 84.00 194 LEU A C 1
ATOM 1423 O O . LEU A 1 194 ? 13.535 -6.924 -2.430 1.00 84.00 194 LEU A O 1
ATOM 1427 N N . ARG A 1 195 ? 13.437 -6.328 -4.593 1.00 84.25 195 ARG A N 1
ATOM 1428 C CA . ARG A 1 195 ? 13.021 -4.935 -4.347 1.00 84.25 195 ARG A CA 1
ATOM 1429 C C . ARG A 1 195 ? 11.530 -4.806 -4.059 1.00 84.25 195 ARG A C 1
ATOM 1431 O O . ARG A 1 195 ? 11.141 -4.034 -3.191 1.00 84.25 195 ARG A O 1
ATOM 1438 N N . ALA A 1 196 ? 10.702 -5.581 -4.751 1.00 81.50 196 ALA A N 1
ATOM 1439 C CA . ALA A 1 196 ? 9.255 -5.555 -4.579 1.00 81.50 196 ALA A CA 1
ATOM 1440 C C . ALA A 1 196 ? 8.780 -6.279 -3.307 1.00 81.50 196 ALA A C 1
ATOM 1442 O O . ALA A 1 196 ? 7.608 -6.178 -2.938 1.00 81.50 196 ALA A O 1
ATOM 1443 N N . GLY A 1 197 ? 9.656 -7.076 -2.677 1.00 78.81 197 GLY A N 1
ATOM 1444 C CA . GLY A 1 197 ? 9.314 -7.958 -1.554 1.00 78.81 197 GLY A CA 1
ATOM 1445 C C . GLY A 1 197 ? 8.338 -9.082 -1.929 1.00 78.81 197 GLY A C 1
ATOM 1446 O O . GLY A 1 197 ? 7.906 -9.849 -1.072 1.00 78.81 197 GLY A O 1
ATOM 1447 N N . ARG A 1 198 ? 7.971 -9.180 -3.212 1.00 77.06 198 ARG A N 1
ATOM 1448 C CA . ARG A 1 198 ? 6.990 -10.107 -3.776 1.00 77.06 198 ARG A CA 1
ATOM 1449 C C . ARG A 1 198 ? 7.383 -10.454 -5.208 1.00 77.06 198 ARG A C 1
ATOM 1451 O O . ARG A 1 198 ? 8.037 -9.664 -5.883 1.00 77.06 198 ARG A O 1
ATOM 1458 N N . VAL A 1 199 ? 6.950 -11.616 -5.689 1.00 80.19 199 VAL A N 1
ATOM 1459 C CA . VAL A 1 199 ? 7.194 -12.021 -7.080 1.00 80.19 199 VAL A CA 1
ATOM 1460 C C . VAL A 1 199 ? 6.317 -11.165 -8.009 1.00 80.19 199 VAL A C 1
ATOM 1462 O O . VAL A 1 199 ? 5.092 -11.194 -7.858 1.00 80.19 199 VAL A O 1
ATOM 1465 N N . PRO A 1 200 ? 6.899 -10.384 -8.937 1.00 78.75 200 PRO A N 1
ATOM 1466 C CA . PRO A 1 200 ? 6.129 -9.625 -9.916 1.00 78.75 200 PRO A CA 1
ATOM 1467 C C . PRO A 1 200 ? 5.497 -10.556 -10.966 1.00 78.75 200 PRO A C 1
ATOM 1469 O O . PRO A 1 200 ? 5.878 -11.715 -11.132 1.00 78.75 200 PRO A O 1
ATOM 1472 N N . LEU A 1 201 ? 4.513 -10.035 -11.689 1.00 84.81 201 LEU A N 1
ATOM 1473 C CA . LEU A 1 201 ? 3.838 -10.712 -12.790 1.00 84.81 201 LEU A CA 1
ATOM 1474 C C . LEU A 1 201 ? 4.581 -10.417 -14.094 1.00 84.81 201 LEU A C 1
ATOM 1476 O O . LEU A 1 201 ? 4.459 -9.321 -14.641 1.00 84.81 201 LEU A O 1
ATOM 1480 N N . PHE A 1 202 ? 5.333 -11.388 -14.604 1.00 82.88 202 PHE A N 1
ATOM 1481 C CA . PHE A 1 202 ? 6.035 -11.228 -15.876 1.00 82.88 202 PHE A CA 1
ATOM 1482 C C . PHE A 1 202 ? 5.090 -11.375 -17.071 1.00 82.88 202 PHE A C 1
ATOM 1484 O O . PHE A 1 202 ? 4.185 -12.211 -17.070 1.00 82.88 202 PHE A O 1
ATOM 1491 N N . THR A 1 203 ? 5.294 -10.544 -18.090 1.00 82.12 203 THR A N 1
ATOM 1492 C CA . THR A 1 203 ? 4.537 -10.557 -19.347 1.00 82.12 203 THR A CA 1
ATOM 1493 C C . THR A 1 203 ? 5.477 -10.350 -20.533 1.00 82.12 203 THR A C 1
ATOM 1495 O O . THR A 1 203 ? 6.515 -9.713 -20.404 1.00 82.12 203 THR A O 1
ATOM 1498 N N . HIS A 1 204 ? 5.107 -10.864 -21.704 1.00 76.56 204 HIS A N 1
ATOM 1499 C CA . HIS A 1 204 ? 5.822 -10.591 -22.958 1.00 76.56 204 HIS A CA 1
ATOM 1500 C C . HIS A 1 204 ? 5.226 -9.405 -23.734 1.00 76.56 204 HIS A C 1
ATOM 1502 O O . HIS A 1 204 ? 5.747 -9.020 -24.774 1.00 76.56 204 HIS A O 1
ATOM 1508 N N . ASP A 1 205 ? 4.122 -8.836 -23.242 1.00 80.62 205 ASP A N 1
ATOM 1509 C CA . ASP A 1 205 ? 3.462 -7.669 -23.825 1.00 80.62 205 ASP A CA 1
ATOM 1510 C C . ASP A 1 205 ? 3.832 -6.395 -23.054 1.00 80.62 205 ASP A C 1
ATOM 1512 O O . ASP A 1 205 ? 3.410 -6.207 -21.908 1.00 80.62 205 ASP A O 1
ATOM 1516 N N . ARG A 1 206 ? 4.597 -5.516 -23.712 1.00 81.88 206 ARG A N 1
ATOM 1517 C CA . ARG A 1 206 ? 5.027 -4.213 -23.187 1.00 81.88 206 ARG A CA 1
ATOM 1518 C C . ARG A 1 206 ? 3.868 -3.246 -22.966 1.00 81.88 206 ARG A C 1
ATOM 1520 O O . ARG A 1 206 ? 3.913 -2.464 -22.023 1.00 81.88 206 ARG A O 1
ATOM 1527 N N . SER A 1 207 ? 2.820 -3.303 -23.786 1.00 79.56 207 SER A N 1
ATOM 1528 C CA . SER A 1 207 ? 1.709 -2.343 -23.717 1.00 79.56 207 SER A CA 1
ATOM 1529 C C . SER A 1 207 ? 0.857 -2.500 -22.452 1.00 79.56 207 SER A C 1
ATOM 1531 O O . SER A 1 207 ? 0.257 -1.538 -21.976 1.00 79.56 207 SER A O 1
ATOM 1533 N N . GLY A 1 208 ? 0.833 -3.707 -21.879 1.00 78.12 208 GLY A N 1
ATOM 1534 C CA . GLY A 1 208 ? 0.131 -4.018 -20.637 1.00 78.12 208 GLY A CA 1
ATOM 1535 C C . GLY A 1 208 ? 1.007 -4.009 -19.382 1.00 78.12 208 GLY A C 1
ATOM 1536 O O . GLY A 1 208 ? 0.505 -4.367 -18.313 1.00 78.12 208 GLY A O 1
ATOM 1537 N N . ALA A 1 209 ? 2.294 -3.681 -19.491 1.00 86.31 209 ALA A N 1
ATOM 1538 C CA . ALA A 1 209 ? 3.220 -3.699 -18.366 1.00 86.31 209 ALA A CA 1
ATOM 1539 C C . ALA A 1 209 ? 3.242 -2.355 -17.620 1.00 86.31 209 ALA A C 1
ATOM 1541 O O . ALA A 1 209 ? 3.153 -1.289 -18.222 1.00 86.31 209 ALA A O 1
ATOM 1542 N N . ASP A 1 210 ? 3.401 -2.414 -16.297 1.00 87.19 210 ASP A N 1
ATOM 1543 C CA . ASP A 1 210 ? 3.639 -1.238 -15.453 1.00 87.19 210 ASP A CA 1
ATOM 1544 C C . ASP A 1 210 ? 5.095 -0.746 -15.582 1.00 87.19 210 ASP A C 1
ATOM 1546 O O . ASP A 1 210 ? 5.378 0.434 -15.385 1.00 87.19 210 ASP A O 1
ATOM 1550 N N . LEU A 1 211 ? 6.012 -1.673 -15.883 1.00 88.69 211 LEU A N 1
ATOM 1551 C CA . LEU A 1 211 ? 7.448 -1.469 -16.068 1.00 88.69 211 LEU A CA 1
ATOM 1552 C C . LEU A 1 211 ? 7.938 -2.406 -17.175 1.00 88.69 211 LEU A C 1
ATOM 1554 O O . LEU A 1 211 ? 7.566 -3.578 -17.187 1.00 88.69 211 LEU A O 1
ATOM 1558 N N . TYR A 1 212 ? 8.802 -1.935 -18.068 1.00 88.69 212 TYR A N 1
ATOM 1559 C CA . TYR A 1 212 ? 9.519 -2.805 -18.999 1.00 88.69 212 TYR A CA 1
ATOM 1560 C C . TYR A 1 212 ? 11.031 -2.703 -18.803 1.00 88.69 212 TYR A C 1
ATOM 1562 O O . TYR A 1 212 ? 11.566 -1.643 -18.483 1.00 88.69 212 TYR A O 1
ATOM 1570 N N . LEU A 1 213 ? 11.723 -3.822 -18.983 1.00 86.88 213 LEU A N 1
ATOM 1571 C CA . LEU A 1 213 ? 13.177 -3.906 -18.970 1.00 86.88 213 LEU A CA 1
ATOM 1572 C C . LEU A 1 213 ? 13.668 -4.220 -20.376 1.00 86.88 213 LEU A C 1
ATOM 1574 O O . LEU A 1 213 ? 13.177 -5.169 -20.983 1.00 86.88 213 LEU A O 1
ATOM 1578 N N . VAL A 1 214 ? 14.648 -3.464 -20.861 1.00 85.38 214 VAL A N 1
ATOM 1579 C CA . VAL A 1 214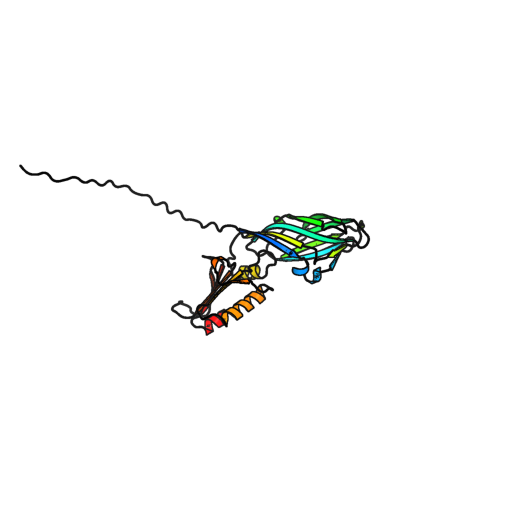 ? 15.306 -3.726 -22.144 1.00 85.38 214 VAL A CA 1
ATOM 1580 C C . VAL A 1 214 ? 16.777 -4.001 -21.890 1.00 85.38 214 VAL A C 1
ATOM 1582 O O . VAL A 1 214 ? 17.472 -3.189 -21.279 1.00 85.38 214 VAL A O 1
ATOM 1585 N N . PHE A 1 215 ? 17.255 -5.149 -22.362 1.00 80.50 215 PHE A N 1
ATOM 1586 C CA . PHE A 1 215 ? 18.671 -5.494 -22.318 1.00 80.50 215 PHE A CA 1
ATOM 1587 C C . PHE A 1 215 ? 19.295 -5.323 -23.697 1.00 80.50 215 PHE A C 1
ATOM 1589 O O . PHE A 1 215 ? 18.942 -6.025 -24.650 1.00 80.50 215 PHE A O 1
ATOM 1596 N N . GLU A 1 216 ? 20.257 -4.409 -23.781 1.00 79.56 216 GLU A N 1
ATOM 1597 C CA . GLU A 1 216 ? 20.958 -4.072 -25.015 1.00 79.56 216 GLU A CA 1
ATOM 1598 C C . GLU A 1 216 ? 22.451 -4.372 -24.850 1.00 79.56 216 GLU A C 1
ATOM 1600 O O . GLU A 1 216 ? 23.083 -4.036 -23.840 1.00 79.56 216 GLU A O 1
ATOM 1605 N N . SER A 1 217 ? 23.032 -5.048 -25.840 1.00 75.50 217 SER A N 1
ATOM 1606 C CA . SER A 1 217 ? 24.466 -5.327 -25.859 1.00 75.50 217 SER A CA 1
ATOM 1607 C C . SER A 1 217 ? 25.027 -5.261 -27.269 1.00 75.50 217 SER A C 1
ATOM 1609 O O . SER A 1 217 ? 24.457 -5.862 -28.181 1.00 75.50 217 SER A O 1
ATOM 1611 N N . GLY A 1 218 ? 26.190 -4.633 -27.418 1.00 69.81 218 GLY A N 1
ATOM 1612 C CA . GLY A 1 218 ? 26.860 -4.510 -28.714 1.00 69.81 218 GLY A CA 1
ATOM 1613 C C . GLY A 1 218 ? 26.226 -3.463 -29.636 1.00 69.81 218 GLY A C 1
ATOM 1614 O O . GLY A 1 218 ? 25.232 -2.834 -29.297 1.00 69.81 218 GLY A O 1
ATOM 1615 N N . GLY A 1 219 ? 26.835 -3.258 -30.808 1.00 68.44 219 GLY A N 1
ATOM 1616 C CA . GLY A 1 219 ? 26.489 -2.162 -31.723 1.00 68.44 219 GLY A CA 1
ATOM 1617 C C . GLY A 1 219 ? 27.192 -0.839 -31.384 1.00 68.44 219 GLY A C 1
ATOM 1618 O O . GLY A 1 219 ? 27.930 -0.746 -30.403 1.00 68.44 219 GLY A O 1
ATOM 1619 N N . ASP A 1 220 ? 26.985 0.185 -32.217 1.00 68.69 220 ASP A N 1
ATOM 1620 C CA . ASP A 1 220 ? 27.494 1.544 -31.979 1.00 68.69 220 ASP A CA 1
ATOM 1621 C C . ASP A 1 220 ? 26.550 2.303 -31.033 1.00 68.69 220 ASP A C 1
ATOM 1623 O O . ASP A 1 220 ? 25.808 3.197 -31.430 1.00 68.69 220 ASP A O 1
ATOM 1627 N N . LEU A 1 221 ? 26.520 1.873 -29.769 1.00 72.81 221 LEU A N 1
ATOM 1628 C CA . LEU A 1 221 ? 25.703 2.498 -28.721 1.00 72.81 221 LEU A CA 1
ATOM 1629 C C . LEU A 1 221 ? 26.343 3.783 -28.161 1.00 72.81 221 LEU A C 1
ATOM 1631 O O . LEU A 1 221 ? 25.785 4.397 -27.258 1.00 72.81 221 LEU A O 1
ATOM 1635 N N . GLY A 1 222 ? 27.538 4.167 -28.632 1.00 78.19 222 GLY A N 1
ATOM 1636 C CA . GLY A 1 222 ? 28.266 5.340 -28.133 1.00 78.19 222 GLY A CA 1
ATOM 1637 C C . GLY A 1 222 ? 28.670 5.271 -26.651 1.00 78.19 222 GLY A C 1
ATOM 1638 O O . GLY A 1 222 ? 29.014 6.294 -26.063 1.00 78.19 222 GLY A O 1
ATOM 1639 N N . LEU A 1 223 ? 28.625 4.086 -26.032 1.00 80.62 223 LEU A N 1
ATOM 1640 C CA . LEU A 1 223 ? 28.859 3.902 -24.599 1.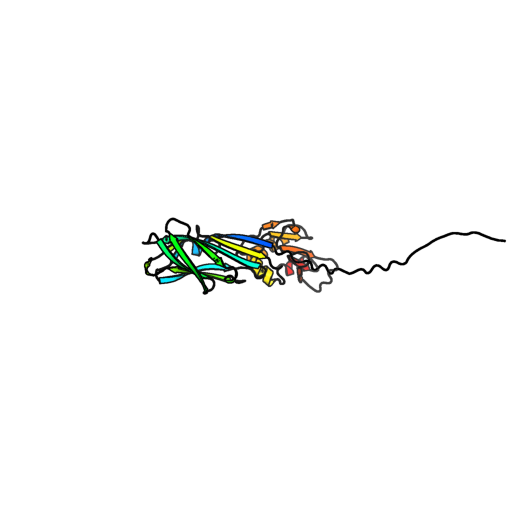00 80.62 223 LEU A CA 1
ATOM 1641 C C . LEU A 1 223 ? 30.349 3.924 -24.252 1.00 80.62 223 LEU A C 1
ATOM 1643 O O . LEU A 1 223 ? 31.172 3.266 -24.894 1.00 80.62 223 LEU A O 1
ATOM 1647 N N . THR A 1 224 ? 30.690 4.609 -23.164 1.00 82.69 224 THR A N 1
ATOM 1648 C CA . THR A 1 224 ? 32.034 4.578 -22.564 1.00 82.69 224 THR A CA 1
ATOM 1649 C C . THR A 1 224 ? 32.188 3.471 -21.512 1.00 82.69 224 THR A C 1
ATOM 1651 O O . THR A 1 224 ? 33.314 3.152 -21.129 1.00 82.69 224 THR A O 1
ATOM 1654 N N . GLY A 1 225 ? 31.082 2.845 -21.092 1.00 82.00 225 GLY A N 1
ATOM 1655 C CA . GLY A 1 225 ? 31.023 1.751 -20.122 1.00 82.00 225 GLY A CA 1
ATOM 1656 C C . GLY A 1 225 ? 29.593 1.214 -19.934 1.00 82.00 225 GLY A C 1
ATOM 1657 O O . GLY A 1 225 ? 28.697 1.625 -20.673 1.00 82.00 225 GLY A O 1
ATOM 1658 N N . PRO A 1 226 ? 29.373 0.294 -18.975 1.00 82.88 226 PRO A N 1
ATOM 1659 C CA . PRO A 1 226 ? 28.037 -0.191 -18.626 1.00 82.88 226 PRO A CA 1
ATOM 1660 C C . PRO A 1 226 ? 27.142 0.944 -18.109 1.00 82.88 226 PRO A C 1
ATOM 1662 O O . PRO A 1 226 ? 27.597 1.779 -17.328 1.00 82.88 226 PRO A O 1
ATOM 1665 N N . GLU A 1 227 ? 25.871 0.953 -18.512 1.00 84.38 227 GLU A N 1
ATOM 1666 C CA . GLU A 1 227 ? 24.917 2.016 -18.174 1.00 84.38 227 GLU A CA 1
ATOM 1667 C C . GLU A 1 227 ? 23.523 1.446 -17.863 1.00 84.38 227 GLU A C 1
ATOM 1669 O O . GLU A 1 227 ? 23.077 0.482 -18.488 1.00 84.38 227 GLU A O 1
ATOM 1674 N N . VAL A 1 228 ? 22.824 2.071 -16.909 1.00 83.25 228 VAL A N 1
ATOM 1675 C CA . VAL A 1 228 ? 21.399 1.845 -16.638 1.00 83.25 228 VAL A CA 1
ATOM 1676 C C . VAL A 1 228 ? 20.661 3.164 -16.832 1.00 83.25 228 VAL A C 1
ATOM 1678 O O . VAL A 1 228 ? 20.937 4.138 -16.132 1.00 83.25 228 VAL A O 1
ATOM 1681 N N . VAL A 1 229 ? 19.719 3.193 -17.772 1.00 85.75 229 VAL A N 1
ATOM 1682 C CA . VAL A 1 229 ? 18.974 4.402 -18.143 1.00 85.75 229 VAL A CA 1
ATOM 1683 C C . VAL A 1 229 ? 17.493 4.201 -17.872 1.00 85.75 229 VAL A C 1
ATOM 1685 O O . VAL A 1 229 ? 16.898 3.224 -18.327 1.00 85.75 229 VAL A O 1
ATOM 1688 N N . LEU A 1 230 ? 16.887 5.151 -17.161 1.00 86.38 230 LEU A N 1
ATOM 1689 C CA . LEU A 1 230 ? 15.435 5.247 -17.065 1.00 86.38 230 LEU A CA 1
ATOM 1690 C C . LEU A 1 230 ? 14.894 5.969 -18.306 1.00 86.38 230 LEU A C 1
ATOM 1692 O O . LEU A 1 230 ? 15.278 7.101 -18.593 1.00 86.38 230 LEU A O 1
ATOM 1696 N N . ASP A 1 231 ? 13.979 5.318 -19.007 1.00 87.44 231 ASP A N 1
ATOM 1697 C CA . ASP A 1 231 ? 13.242 5.838 -20.153 1.00 87.44 231 ASP A CA 1
ATOM 1698 C C . ASP A 1 231 ? 11.774 6.004 -19.761 1.00 87.44 231 ASP A C 1
ATOM 1700 O O . ASP A 1 231 ? 11.109 5.043 -19.375 1.00 87.44 231 ASP A O 1
ATOM 1704 N N . VAL A 1 232 ? 11.273 7.236 -19.836 1.00 82.69 232 VAL A N 1
ATOM 1705 C CA . VAL A 1 232 ? 9.888 7.568 -19.470 1.00 82.69 232 VAL A CA 1
ATOM 1706 C C . VAL A 1 232 ? 9.043 8.040 -20.654 1.00 82.69 232 VAL A C 1
ATOM 1708 O O . VAL A 1 232 ? 7.913 8.495 -20.459 1.00 82.69 232 VAL A O 1
ATOM 1711 N N . THR A 1 233 ? 9.569 7.950 -21.881 1.00 79.62 233 THR A N 1
ATOM 1712 C CA . THR A 1 233 ? 8.932 8.513 -23.081 1.00 79.62 233 THR A CA 1
ATOM 1713 C C . THR A 1 233 ? 7.686 7.715 -23.468 1.00 79.62 233 THR A C 1
ATOM 1715 O O . THR A 1 233 ? 6.582 8.265 -23.498 1.00 79.62 233 THR A O 1
ATOM 1718 N N . ASP A 1 234 ? 7.822 6.397 -23.625 1.00 72.94 234 ASP A N 1
ATOM 1719 C CA . ASP A 1 234 ? 6.739 5.508 -24.082 1.00 72.94 234 ASP A CA 1
ATOM 1720 C C . ASP A 1 234 ? 6.140 4.631 -22.966 1.00 72.94 234 ASP A C 1
ATOM 1722 O O . ASP A 1 234 ? 5.298 3.770 -23.212 1.00 72.94 234 ASP A O 1
ATOM 1726 N N . GLY A 1 235 ? 6.550 4.844 -21.716 1.00 79.88 235 GLY A N 1
ATOM 1727 C CA . GLY A 1 235 ? 6.100 4.083 -20.551 1.00 79.88 235 GLY A CA 1
ATOM 1728 C C . GLY A 1 235 ? 7.051 4.293 -19.381 1.00 79.88 235 GLY A C 1
ATOM 1729 O O . GLY A 1 235 ? 7.604 5.374 -19.254 1.00 79.88 235 GLY A O 1
ATOM 1730 N N . VAL A 1 236 ? 7.237 3.284 -18.531 1.00 84.12 236 VAL A N 1
ATOM 1731 C CA . VAL A 1 236 ? 8.335 3.252 -17.553 1.00 84.12 236 VAL A CA 1
ATOM 1732 C C . VAL A 1 236 ? 9.274 2.137 -17.986 1.00 84.12 236 VAL A C 1
ATOM 1734 O O . VAL A 1 236 ? 8.919 0.963 -17.892 1.00 84.12 236 VAL A O 1
ATOM 1737 N N . GLY A 1 237 ? 10.433 2.508 -18.513 1.00 87.50 237 GLY A N 1
ATOM 1738 C CA . GLY A 1 237 ? 11.429 1.608 -19.072 1.00 87.50 237 GLY A CA 1
ATOM 1739 C C . GLY A 1 237 ? 12.751 1.699 -18.338 1.00 87.50 237 GLY A C 1
ATOM 1740 O O . GLY A 1 237 ? 13.223 2.797 -18.063 1.00 87.50 237 GLY A O 1
ATOM 1741 N N . ILE A 1 238 ? 13.387 0.566 -18.065 1.00 86.38 238 ILE A N 1
ATOM 1742 C CA . ILE A 1 238 ? 14.790 0.541 -17.644 1.00 86.38 238 ILE A CA 1
ATOM 1743 C C . ILE A 1 238 ? 15.594 -0.148 -18.739 1.00 86.38 238 ILE A C 1
ATOM 1745 O O . ILE A 1 238 ? 15.396 -1.329 -19.026 1.00 86.38 238 ILE A O 1
ATOM 1749 N N . HIS A 1 239 ? 16.506 0.605 -19.341 1.00 86.62 239 HIS A N 1
ATOM 1750 C CA . HIS A 1 239 ? 17.453 0.108 -20.328 1.00 86.62 239 HIS A CA 1
ATOM 1751 C C . HIS A 1 239 ? 18.754 -0.239 -19.626 1.00 86.62 239 HIS A C 1
ATOM 1753 O O . HIS A 1 239 ? 19.391 0.626 -19.027 1.00 86.62 239 HIS A O 1
ATOM 1759 N N . VAL A 1 240 ? 19.148 -1.503 -19.709 1.00 84.94 240 VAL A N 1
ATOM 1760 C CA . VAL A 1 240 ? 20.420 -2.002 -19.193 1.00 84.94 240 VAL A CA 1
ATOM 1761 C C . VAL A 1 240 ? 21.332 -2.242 -20.387 1.00 84.94 240 VAL A C 1
ATOM 1763 O O . VAL A 1 240 ? 21.054 -3.103 -21.22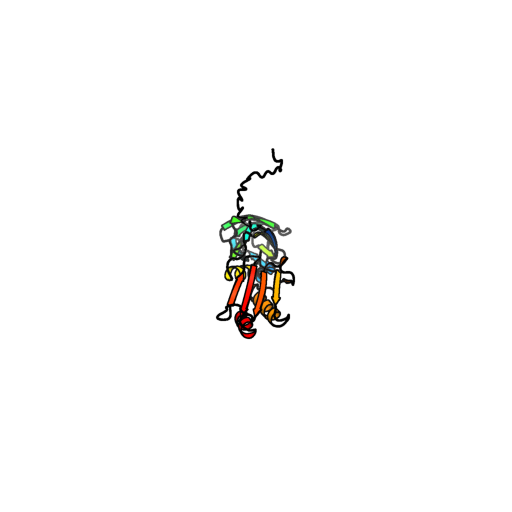7 1.00 84.94 240 VAL A O 1
ATOM 1766 N N . ARG A 1 241 ? 22.407 -1.457 -20.478 1.00 86.50 241 ARG A N 1
ATOM 1767 C CA . ARG A 1 241 ? 23.242 -1.349 -21.676 1.00 86.50 241 ARG A CA 1
ATOM 1768 C C . ARG A 1 241 ? 24.704 -1.661 -21.387 1.00 86.50 241 ARG A C 1
ATOM 1770 O O . ARG A 1 241 ? 25.234 -1.343 -20.324 1.00 86.50 241 ARG A O 1
ATOM 1777 N N . GLY A 1 242 ? 25.375 -2.247 -22.371 1.00 84.00 242 GLY A N 1
ATOM 1778 C CA . GLY A 1 242 ? 26.811 -2.509 -22.330 1.00 84.00 242 GLY A CA 1
ATOM 1779 C C . GLY A 1 242 ? 27.385 -2.727 -23.725 1.00 84.00 242 GLY A C 1
ATOM 1780 O O . GLY A 1 242 ? 26.671 -3.072 -24.668 1.00 84.00 242 GLY A O 1
ATOM 1781 N N . ARG A 1 243 ? 28.700 -2.554 -23.887 1.00 84.31 243 ARG A N 1
ATOM 1782 C CA . ARG A 1 243 ? 29.349 -2.744 -25.199 1.00 84.31 243 ARG A CA 1
ATOM 1783 C C . ARG A 1 243 ? 29.412 -4.215 -25.613 1.00 84.31 243 ARG A C 1
ATOM 1785 O O . ARG A 1 243 ? 29.618 -4.530 -26.780 1.00 84.31 243 ARG A O 1
ATOM 1792 N N . ASN A 1 244 ? 29.253 -5.123 -24.657 1.00 79.88 244 ASN A N 1
ATOM 1793 C CA . ASN A 1 244 ? 29.190 -6.566 -24.847 1.00 79.88 244 ASN A CA 1
ATOM 1794 C C . ASN A 1 244 ? 28.326 -7.194 -23.740 1.00 79.88 244 ASN A C 1
ATOM 1796 O O . ASN A 1 244 ? 27.951 -6.522 -22.780 1.00 79.88 244 ASN A O 1
ATOM 1800 N N . ALA A 1 245 ? 28.034 -8.492 -23.859 1.00 75.44 245 ALA A N 1
ATOM 1801 C CA . ALA A 1 245 ? 27.185 -9.203 -22.903 1.00 75.44 245 ALA A CA 1
ATOM 1802 C C . ALA A 1 245 ? 27.702 -9.133 -21.454 1.00 75.44 245 ALA A C 1
ATOM 1804 O O . ALA A 1 245 ? 26.896 -9.012 -20.536 1.00 75.44 245 ALA A O 1
ATOM 1805 N N . THR A 1 246 ? 29.023 -9.153 -21.251 1.00 79.94 246 THR A N 1
ATOM 1806 C CA . THR A 1 246 ? 29.650 -9.077 -19.924 1.00 79.94 246 THR A CA 1
ATOM 1807 C C . THR A 1 246 ? 29.435 -7.716 -19.263 1.00 79.94 246 THR A C 1
ATOM 1809 O O . THR A 1 246 ? 29.157 -7.655 -18.071 1.00 79.94 246 THR A O 1
ATOM 1812 N N . GLU A 1 247 ? 29.522 -6.621 -20.017 1.00 80.94 247 GLU A N 1
ATOM 1813 C CA . GLU A 1 247 ? 29.230 -5.280 -19.496 1.00 80.94 247 GLU A CA 1
ATOM 1814 C C . GLU A 1 247 ? 27.743 -5.098 -19.198 1.00 80.94 247 GLU A C 1
ATOM 1816 O O . GLU A 1 247 ? 27.398 -4.572 -18.145 1.00 80.94 247 GLU A O 1
ATOM 1821 N N . THR A 1 248 ? 26.856 -5.594 -20.063 1.00 74.69 248 THR A N 1
ATOM 1822 C CA . THR A 1 248 ? 25.411 -5.559 -19.799 1.00 74.69 248 THR A CA 1
ATOM 1823 C C . THR A 1 248 ? 25.053 -6.386 -18.557 1.00 74.69 248 THR A C 1
ATOM 1825 O O . THR A 1 248 ? 24.201 -5.990 -17.769 1.00 74.69 248 THR A O 1
ATOM 1828 N N . GLU A 1 249 ? 25.713 -7.527 -18.335 1.00 75.12 249 GLU A N 1
ATOM 1829 C CA . GLU A 1 249 ? 25.577 -8.295 -17.090 1.00 75.12 249 GLU A CA 1
ATOM 1830 C C . GLU A 1 249 ? 26.131 -7.550 -15.874 1.00 75.12 249 GLU A C 1
ATOM 1832 O O . GLU A 1 249 ? 25.548 -7.644 -14.799 1.00 75.12 249 GLU A O 1
ATOM 1837 N N . ALA A 1 250 ? 27.233 -6.810 -16.021 1.00 76.75 250 ALA A N 1
ATOM 1838 C CA . ALA A 1 250 ? 27.775 -5.985 -14.946 1.00 76.75 250 ALA A CA 1
ATOM 1839 C C . ALA A 1 250 ? 26.826 -4.837 -14.568 1.00 76.75 250 ALA A C 1
ATOM 1841 O O . ALA A 1 250 ? 26.694 -4.544 -13.387 1.00 76.75 250 ALA A O 1
ATOM 1842 N N . ALA A 1 251 ? 26.137 -4.237 -15.545 1.00 75.19 251 ALA A N 1
ATOM 1843 C CA . ALA A 1 251 ? 25.114 -3.214 -15.321 1.00 75.19 251 ALA A CA 1
ATOM 1844 C C . ALA A 1 251 ? 23.840 -3.762 -14.646 1.00 75.19 251 ALA A C 1
ATOM 1846 O O . ALA A 1 251 ? 23.116 -3.013 -14.000 1.00 75.19 251 ALA A O 1
ATOM 1847 N N . ALA A 1 252 ? 23.548 -5.057 -14.818 1.00 70.19 252 ALA A N 1
ATOM 1848 C CA . ALA A 1 252 ? 22.350 -5.712 -14.287 1.00 70.19 252 ALA A CA 1
ATOM 1849 C C . ALA A 1 252 ? 22.487 -6.211 -12.833 1.00 70.19 252 ALA A C 1
ATOM 1851 O O . ALA A 1 252 ? 21.498 -6.685 -12.270 1.00 70.19 252 ALA A O 1
ATOM 1852 N N . ARG A 1 253 ? 23.700 -6.187 -12.265 1.00 66.38 253 ARG A N 1
ATOM 1853 C CA . ARG A 1 253 ? 24.005 -6.623 -10.891 1.00 66.38 253 ARG A CA 1
ATOM 1854 C C . ARG A 1 253 ? 23.849 -5.478 -9.901 1.00 66.38 253 ARG A C 1
ATOM 1856 O O . ARG A 1 253 ? 23.338 -5.760 -8.794 1.00 66.38 253 ARG A O 1
#

Foldseek 3Di:
DDDDDDDDDDDDDDDDDDDPPPPPQPPWDKDKDKDFQCVQPVVLQKDKAFAQDKDWRHKFADFPQKQWAKKKKWWQKAAPPAQWFKKFKDKQNHTQGMWIDGNPGTIMDMGGRVSDDHTMMIMMIHTHNVRGMMMTRRRPIMMMIIIIRNAQDPDPVSLLSLLQGPPNHFAEEEEAEPPDDPDLVVLLQVVSCVSNVHRGHYDNDPVPGQEYEYEEEADPPVDPAWDWDFDPPNHTYIYTYGNHPVRSVVSSD

Secondary structure (DSSP, 8-state):
---------------------------PEEEEEEEEHHHH-GGGGSEEE-BT-EEEEEEEEE-TTEEEEEEEEEEEEEESS-SEEEEEEEETTEEEEEEEEETTSEEEEEEEGGG--SEEEEEEEEE-GGG--EEE-TTT-EEEEEEEE-S---SHHHHHHHHH-SSS---EEEEEETT-SSHHHHHHHHHHHHHHSS--EEES-GGG-SEEEEEEESSS---SS-EEEEE-SSSSEEEEEESSHHHHHHHT-

Radius of gyration: 27.98 Å; chains: 1; bounding box: 52×57×117 Å

pLDDT: mean 81.29, std 17.89, range [28.67, 98.06]